Protein AF-A0A920AYK7-F1 (afdb_monomer_lite)

Radius of gyration: 26.86 Å; chains: 1; bounding box: 67×42×79 Å

Secondary structure (DSSP, 8-state):
-EEEEEEEEEEEEE-PPP-SSS-TT-B-SSS-B---S-SS-SS-SS-SS-STTS--EEEEEEEEEEEEE-SSSEEEEEEEEEEEETTSB-TTT-EEEES-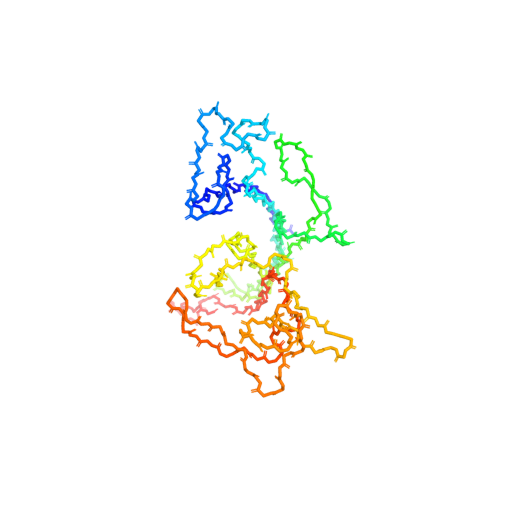TTTT-EEEE--EEEEEEEEEEEEETTEEEEEEEEEEEEPPPHHHHH-EEEEEEETTEEEEEE--SS-EE--B-TT--BEEE---TT-TTTTSEEEPPTT--EEEPPBTTBPPEEEPGGGGSEEPPP--EEEEEEEEEEEEEEETTEEEE-

Foldseek 3Di:
DDKDKDKDKDKDKDFDQDPAQLEQQWDHDPHIDHPQQPQDNNVPPPDGRDPVSTPIKMKMKIKMWMWDDPDPFKIKIKMKMKMWIQLAADPPDFDWDQGDPVVRDIGRTDIDMKIKIKMWGPPDPFKIKMKMKIKDKAFDDPCQAAAWAFFDDDPPDTDTDGHFSAWDAADADPVRAGWDQACPPPDPQHRHIDGDDPPDWDKDPDTPNRHIDTDDPVNHHIGHGDGMDMDIDIDIWMWGDPDDVDIDID

pLDDT: mean 82.09, std 13.74, range [45.28, 98.06]

Sequence (250 aa):
MNTQFVWGGDYQRTMPETYGTILPDGTGGRNPQSYKRDGKDNDKDGKIDEFDELFVTNEWGLYAQSQTKLNDKFELILASRIDLHSGLTNDESGFTFLNDPLDGSTVNYQAQISPKIGLLYKPSEDNTFRLTASTATNTPSSIGLYLDVLAAQYSIFQVRARGNDKGWSFFRDANNKLMYYDVDLGSKTEFRLNPVPDDAMLYVPAVLGREGWEVQEEDYDFIKPVESEVVYTYEFGYSGIVADKFRAYF

Structure (mmCIF, N/CA/C/O backbone):
data_AF-A0A920AYK7-F1
#
_entry.id   AF-A0A920AYK7-F1
#
loop_
_atom_site.group_PDB
_atom_site.id
_atom_site.type_symbol
_atom_site.label_atom_id
_atom_site.label_alt_id
_atom_site.label_comp_id
_atom_site.label_asym_id
_atom_site.label_entity_id
_atom_site.label_seq_id
_atom_site.pdbx_PDB_ins_code
_atom_site.Cartn_x
_atom_site.Cartn_y
_atom_site.Cartn_z
_atom_site.occupancy
_atom_site.B_iso_or_equiv
_atom_site.auth_seq_id
_atom_site.auth_comp_id
_atom_site.auth_asym_id
_atom_site.auth_atom_id
_atom_site.pdbx_PDB_model_num
ATOM 1 N N . MET A 1 1 ? -16.209 5.410 34.141 1.00 65.94 1 MET A N 1
ATOM 2 C CA . MET A 1 1 ? -15.834 4.890 32.810 1.00 65.94 1 MET A CA 1
ATOM 3 C C . MET A 1 1 ? -14.512 4.168 32.951 1.00 65.94 1 MET A C 1
ATOM 5 O O . MET A 1 1 ? -13.611 4.719 33.569 1.00 65.94 1 MET A O 1
ATOM 9 N N . ASN A 1 2 ? -14.436 2.928 32.474 1.00 90.06 2 ASN A N 1
ATOM 10 C CA . ASN A 1 2 ? -13.221 2.117 32.525 1.00 90.06 2 ASN A CA 1
ATOM 11 C C . ASN A 1 2 ? -12.718 1.946 31.089 1.00 90.06 2 ASN A C 1
ATOM 13 O O . ASN A 1 2 ? -13.449 1.399 30.261 1.00 90.06 2 ASN A O 1
ATOM 17 N N . THR A 1 3 ? -11.521 2.458 30.808 1.00 95.19 3 THR A N 1
ATOM 18 C CA . THR A 1 3 ? -10.907 2.437 29.478 1.00 95.19 3 THR A CA 1
ATOM 19 C C . THR A 1 3 ? -9.565 1.734 29.548 1.00 95.19 3 THR A C 1
ATOM 21 O O . THR A 1 3 ? -8.718 2.092 30.363 1.00 95.19 3 THR A O 1
ATOM 24 N N . GLN A 1 4 ? -9.367 0.765 28.663 1.00 96.25 4 GLN A N 1
ATOM 25 C CA . GLN A 1 4 ? -8.071 0.168 28.384 1.00 96.25 4 GLN A CA 1
ATOM 26 C C . GLN A 1 4 ? -7.536 0.757 27.087 1.00 96.25 4 GLN A C 1
ATOM 28 O O . GLN A 1 4 ? -8.244 0.796 26.083 1.00 96.25 4 GLN A O 1
ATOM 33 N N . PHE A 1 5 ? -6.294 1.219 27.115 1.00 97.38 5 PHE A N 1
ATOM 34 C CA . PHE A 1 5 ? -5.627 1.797 25.960 1.00 97.38 5 PHE A CA 1
ATOM 35 C C . PHE A 1 5 ? -4.322 1.053 25.708 1.00 97.38 5 PHE A C 1
ATOM 37 O O . PHE A 1 5 ? -3.546 0.824 26.635 1.00 97.38 5 PHE A O 1
ATOM 44 N N . VAL A 1 6 ? -4.097 0.678 24.455 1.00 97.38 6 VAL A N 1
ATOM 45 C CA . VAL A 1 6 ? -2.887 0.010 23.985 1.00 97.38 6 VAL A CA 1
ATOM 46 C C . VAL A 1 6 ? -2.430 0.723 22.728 1.00 97.38 6 VAL A C 1
ATOM 48 O O . VAL A 1 6 ? -3.237 1.061 21.869 1.00 97.38 6 VAL A O 1
ATOM 51 N N . TRP A 1 7 ? -1.132 0.937 22.613 1.00 97.88 7 TRP A N 1
ATOM 52 C CA . TRP A 1 7 ? -0.512 1.468 21.413 1.00 97.88 7 TRP A CA 1
ATOM 53 C C . TRP A 1 7 ? 0.853 0.821 21.244 1.00 97.88 7 TRP A C 1
ATOM 55 O O . TRP A 1 7 ? 1.421 0.284 22.198 1.00 97.88 7 TRP A O 1
ATOM 65 N N . GLY A 1 8 ? 1.370 0.874 20.032 1.00 97.62 8 GLY A N 1
ATOM 66 C CA . GLY A 1 8 ? 2.698 0.390 19.724 1.00 97.62 8 GLY A CA 1
ATOM 67 C C . GLY A 1 8 ? 3.063 0.733 18.298 1.00 97.62 8 GLY A C 1
ATOM 68 O O . GLY A 1 8 ? 2.260 1.288 17.550 1.00 97.62 8 GLY A O 1
ATOM 69 N N . GLY A 1 9 ? 4.287 0.397 17.936 1.00 96.69 9 GLY A N 1
ATOM 70 C CA . GLY A 1 9 ? 4.761 0.539 16.578 1.00 96.69 9 GLY A CA 1
ATOM 71 C C . GLY A 1 9 ? 5.782 -0.529 16.253 1.00 96.69 9 GLY A C 1
ATOM 72 O O . GLY A 1 9 ? 6.329 -1.183 17.145 1.00 96.69 9 GLY A O 1
ATOM 73 N N . ASP A 1 10 ? 6.000 -0.695 14.964 1.00 93.75 10 ASP A N 1
ATOM 74 C CA . ASP A 1 10 ? 6.948 -1.624 14.388 1.00 93.75 10 ASP A CA 1
ATOM 75 C C . ASP A 1 10 ? 7.693 -0.940 13.238 1.00 93.75 10 ASP A C 1
ATOM 77 O O . ASP A 1 10 ? 7.219 0.029 12.645 1.00 93.75 10 ASP A O 1
ATOM 81 N N . TYR A 1 11 ? 8.914 -1.401 12.994 1.00 92.81 11 TYR A N 1
ATOM 82 C CA . TYR A 1 11 ? 9.734 -0.974 11.872 1.00 92.81 11 TYR A CA 1
ATOM 83 C C . TYR A 1 11 ? 10.311 -2.221 11.227 1.00 92.81 11 TYR A C 1
ATOM 85 O O . TYR A 1 11 ? 10.937 -3.040 11.910 1.00 92.81 11 TYR A O 1
ATOM 93 N N . GLN A 1 12 ? 10.106 -2.354 9.925 1.00 89.75 12 GLN A N 1
ATOM 94 C CA . GLN A 1 12 ? 10.655 -3.438 9.137 1.00 89.75 12 GLN A CA 1
ATOM 95 C C . GLN A 1 12 ? 11.515 -2.864 8.019 1.00 89.75 12 GLN A C 1
ATOM 97 O O . GLN A 1 12 ? 11.125 -1.948 7.302 1.00 89.75 12 GLN A O 1
ATOM 102 N N . ARG A 1 13 ? 12.702 -3.447 7.865 1.00 85.69 13 ARG A N 1
ATOM 103 C CA . ARG A 1 13 ? 13.606 -3.175 6.756 1.00 85.69 13 ARG A CA 1
ATOM 104 C C . ARG A 1 13 ? 13.835 -4.459 5.983 1.00 85.69 13 ARG A C 1
ATOM 106 O O . ARG A 1 13 ? 14.306 -5.441 6.556 1.00 85.69 13 ARG A O 1
ATOM 113 N N . THR A 1 14 ? 13.549 -4.430 4.690 1.00 77.62 14 THR A N 1
ATOM 114 C CA . THR A 1 14 ? 13.715 -5.571 3.791 1.00 77.62 14 THR A CA 1
ATOM 115 C C . THR A 1 14 ? 14.783 -5.250 2.748 1.00 77.62 14 THR A C 1
ATOM 117 O O . THR A 1 14 ? 14.732 -4.218 2.080 1.00 77.62 14 THR A O 1
ATOM 120 N N . MET A 1 15 ? 15.756 -6.153 2.619 1.00 73.62 15 MET A N 1
ATOM 121 C CA . MET A 1 15 ? 16.846 -6.099 1.641 1.00 73.62 15 MET A CA 1
ATOM 122 C C . MET A 1 15 ? 16.812 -7.394 0.813 1.00 73.62 15 MET A C 1
ATOM 124 O O . MET A 1 15 ? 17.372 -8.405 1.244 1.00 73.62 15 MET A O 1
ATOM 128 N N . PRO A 1 16 ? 16.092 -7.431 -0.316 1.00 59.97 16 PRO A N 1
ATOM 129 C CA . PRO A 1 16 ? 16.011 -8.621 -1.145 1.00 59.97 16 PRO A CA 1
ATOM 130 C C . PRO A 1 16 ? 17.332 -8.842 -1.893 1.00 59.97 16 PRO A C 1
ATOM 132 O O . PRO A 1 16 ? 17.803 -7.960 -2.603 1.00 59.97 16 PRO A O 1
ATOM 135 N N . GLU A 1 17 ? 17.904 -10.043 -1.795 1.00 52.94 17 GLU A N 1
ATOM 136 C CA . GLU A 1 17 ? 18.971 -10.470 -2.705 1.00 52.94 17 GLU A CA 1
ATOM 137 C C . GLU A 1 17 ? 18.354 -10.781 -4.076 1.00 52.94 17 GLU A C 1
ATOM 139 O O . GLU A 1 17 ? 17.540 -11.703 -4.193 1.00 52.94 17 GLU A O 1
ATOM 144 N N . THR A 1 18 ? 18.727 -10.040 -5.125 1.00 49.50 18 THR A N 1
ATOM 145 C CA . THR A 1 18 ? 18.282 -10.356 -6.490 1.00 49.50 18 THR A CA 1
ATOM 146 C C . THR A 1 18 ? 19.392 -11.074 -7.263 1.00 49.50 18 THR A C 1
ATOM 148 O O . THR A 1 18 ? 20.526 -10.613 -7.347 1.00 49.50 18 THR A O 1
ATOM 151 N N . TYR A 1 19 ? 19.073 -12.245 -7.824 1.00 45.94 19 TYR A N 1
ATOM 152 C CA . TYR A 1 19 ? 19.996 -13.054 -8.635 1.00 45.94 19 TYR A CA 1
ATOM 153 C C . TYR A 1 19 ? 19.750 -12.855 -10.144 1.00 45.94 19 TYR A C 1
ATOM 155 O O . TYR A 1 19 ? 19.836 -13.796 -10.935 1.00 45.94 19 TYR A O 1
ATOM 163 N N . GLY A 1 20 ? 19.407 -11.630 -10.557 1.00 45.34 20 GLY A N 1
ATOM 164 C CA . GLY A 1 20 ? 19.099 -11.304 -11.950 1.00 45.34 20 GLY A CA 1
ATOM 165 C C . GLY A 1 20 ? 18.790 -9.823 -12.183 1.00 45.34 20 GLY A C 1
ATOM 166 O O . GLY A 1 20 ? 17.946 -9.247 -11.510 1.00 45.34 20 GLY A O 1
ATOM 167 N N . THR A 1 21 ? 19.492 -9.249 -13.167 1.00 47.16 21 THR A N 1
ATOM 168 C CA . THR A 1 21 ? 19.344 -7.918 -13.806 1.00 47.16 21 THR A CA 1
ATOM 169 C C . THR A 1 21 ? 19.321 -6.645 -12.959 1.00 47.16 21 THR A C 1
ATOM 171 O O . THR A 1 21 ? 19.442 -5.579 -13.557 1.00 47.16 21 THR A O 1
ATOM 174 N N . ILE A 1 22 ? 19.265 -6.719 -11.631 1.00 47.81 22 ILE A N 1
ATOM 175 C CA . ILE A 1 22 ? 19.476 -5.568 -10.744 1.00 47.81 22 ILE A CA 1
ATOM 176 C C . ILE A 1 22 ? 20.533 -5.983 -9.728 1.00 47.81 22 ILE A C 1
ATOM 178 O O . ILE A 1 22 ? 20.239 -6.468 -8.639 1.00 47.81 22 ILE A O 1
ATOM 182 N N . LEU A 1 23 ? 21.778 -5.981 -10.196 1.00 45.88 23 LEU A N 1
ATOM 183 C CA . LEU A 1 23 ? 22.889 -6.561 -9.464 1.00 45.88 23 LEU A CA 1
ATOM 184 C C . LEU A 1 23 ? 23.448 -5.512 -8.504 1.00 45.88 23 LEU A C 1
ATOM 186 O O . LEU A 1 23 ? 23.857 -4.469 -8.999 1.00 45.88 23 LEU A O 1
ATOM 190 N N . PRO A 1 24 ? 23.524 -5.796 -7.194 1.00 46.16 24 PRO A N 1
ATOM 191 C CA . PRO A 1 24 ? 24.560 -5.184 -6.377 1.00 46.16 24 PRO A CA 1
ATOM 192 C C . PRO A 1 24 ? 25.918 -5.672 -6.903 1.00 46.16 24 PRO A C 1
ATOM 194 O O . PRO A 1 24 ? 26.044 -6.874 -7.174 1.00 46.16 24 PRO A O 1
ATOM 197 N N . ASP A 1 25 ? 26.859 -4.746 -7.108 1.00 46.06 25 ASP A N 1
ATOM 198 C CA . ASP A 1 25 ? 28.271 -4.971 -7.487 1.00 46.06 25 ASP A CA 1
ATOM 199 C C . ASP A 1 25 ? 28.534 -5.861 -8.728 1.00 46.06 25 ASP A C 1
ATOM 201 O O . ASP A 1 25 ? 29.516 -6.600 -8.809 1.00 46.06 25 ASP A O 1
ATOM 205 N N . GLY A 1 26 ? 27.663 -5.837 -9.742 1.00 53.41 26 GLY A N 1
ATOM 206 C CA . GLY A 1 26 ? 27.696 -6.826 -10.827 1.00 53.41 26 GLY A CA 1
ATOM 207 C C . GLY A 1 26 ? 27.669 -6.284 -12.254 1.00 53.41 26 GLY A C 1
ATOM 208 O O . GLY A 1 26 ? 27.210 -5.186 -12.541 1.00 53.41 26 GLY A O 1
ATOM 209 N N . THR A 1 27 ? 28.078 -7.119 -13.217 1.00 52.22 27 THR A N 1
ATOM 210 C CA . THR A 1 27 ? 27.907 -6.789 -14.644 1.00 52.22 27 THR A CA 1
ATOM 211 C C . THR A 1 27 ? 26.527 -7.219 -15.142 1.00 52.22 27 THR A C 1
ATOM 213 O O . THR A 1 27 ? 26.193 -8.407 -15.191 1.00 52.22 27 THR A O 1
ATOM 216 N N . GLY A 1 28 ? 25.705 -6.243 -15.535 1.00 48.94 28 GLY A N 1
ATOM 217 C CA . GLY A 1 28 ? 24.439 -6.495 -16.227 1.00 48.94 28 GLY A CA 1
ATOM 218 C C . GLY A 1 28 ? 24.642 -7.144 -17.607 1.00 48.94 28 GLY A C 1
ATOM 219 O O . GLY A 1 28 ? 25.712 -7.063 -18.206 1.00 48.94 28 GLY A O 1
ATOM 220 N N . GLY A 1 29 ? 23.607 -7.795 -18.154 1.00 48.47 29 GLY A N 1
ATOM 221 C CA . GLY A 1 29 ? 23.643 -8.364 -19.510 1.00 48.47 29 GLY A CA 1
ATOM 222 C C . GLY A 1 29 ? 23.011 -9.752 -19.628 1.00 48.47 29 GLY A C 1
ATOM 223 O O . GLY A 1 29 ? 22.195 -10.153 -18.805 1.00 48.47 29 GLY A O 1
ATOM 224 N N . ARG A 1 30 ? 23.373 -10.495 -20.686 1.00 45.28 30 ARG A N 1
ATOM 225 C CA . ARG A 1 30 ? 22.839 -11.846 -20.978 1.00 45.28 30 ARG A CA 1
ATOM 226 C C . ARG A 1 30 ? 23.340 -12.939 -20.022 1.00 45.28 30 ARG A C 1
ATOM 228 O O . ARG A 1 30 ? 22.801 -14.038 -20.054 1.00 45.28 30 ARG A O 1
ATOM 235 N N . ASN A 1 31 ? 24.361 -12.650 -19.216 1.00 51.25 31 ASN A N 1
ATOM 236 C CA . ASN A 1 31 ? 24.899 -13.558 -18.207 1.00 51.25 31 ASN A CA 1
ATOM 237 C C . ASN A 1 31 ? 25.236 -12.765 -16.930 1.00 51.25 31 ASN A C 1
ATOM 239 O O . ASN A 1 31 ? 26.408 -12.463 -16.706 1.00 51.25 31 ASN A O 1
ATOM 243 N N . PRO A 1 32 ? 24.217 -12.342 -16.162 1.00 54.00 32 PRO A N 1
ATOM 244 C CA . PRO A 1 32 ? 24.413 -11.494 -14.993 1.00 54.00 32 PRO A CA 1
ATOM 245 C C . PRO A 1 32 ? 25.236 -12.217 -13.918 1.00 54.00 32 PRO A C 1
ATOM 247 O O . PRO A 1 32 ? 25.041 -13.409 -13.676 1.00 54.00 32 PRO A O 1
ATOM 250 N N . GLN A 1 33 ? 26.147 -11.493 -13.269 1.00 53.25 33 GLN A N 1
ATOM 251 C CA . GLN A 1 33 ? 26.985 -11.998 -12.176 1.00 53.25 33 GLN A CA 1
ATOM 252 C C . GLN A 1 33 ? 26.901 -11.036 -10.990 1.00 53.25 33 GLN A C 1
ATOM 254 O O . GLN A 1 33 ? 27.251 -9.875 -11.157 1.00 53.25 33 GLN A O 1
ATOM 259 N N . SER A 1 34 ? 26.449 -11.513 -9.826 1.00 58.12 34 SER A N 1
ATOM 260 C CA . SER A 1 34 ? 26.509 -10.771 -8.555 1.00 58.12 34 SER A CA 1
ATOM 261 C C . SER A 1 34 ? 27.676 -11.306 -7.729 1.00 58.12 34 SER A C 1
ATOM 263 O O . SER A 1 34 ? 27.835 -12.530 -7.625 1.00 58.12 34 SER A O 1
ATOM 265 N N . TYR A 1 35 ? 28.484 -10.410 -7.167 1.00 57.66 35 TYR A N 1
ATOM 266 C CA . TYR A 1 35 ? 29.700 -10.736 -6.426 1.00 57.66 35 TYR A CA 1
ATOM 267 C C . TYR A 1 35 ? 29.570 -10.543 -4.905 1.00 57.66 35 TYR A C 1
ATOM 269 O O . TYR A 1 35 ? 30.453 -10.960 -4.151 1.00 57.66 35 TYR A O 1
ATOM 277 N N . LYS A 1 36 ? 28.376 -10.167 -4.437 1.00 57.75 36 LYS A N 1
ATOM 278 C CA . LYS A 1 36 ? 27.982 -10.086 -3.021 1.00 57.75 36 LYS A CA 1
ATOM 279 C C . LYS A 1 36 ? 28.747 -8.989 -2.273 1.00 57.75 36 LYS A C 1
ATOM 281 O O . LYS A 1 36 ? 28.408 -7.828 -2.382 1.00 57.75 36 LYS A O 1
ATOM 286 N N . ARG A 1 37 ? 29.637 -9.390 -1.367 1.00 59.81 37 ARG A N 1
ATOM 287 C CA . ARG A 1 37 ? 30.542 -8.525 -0.606 1.00 59.81 37 ARG A CA 1
ATOM 288 C C . ARG A 1 37 ? 31.891 -9.206 -0.651 1.00 59.81 37 ARG A C 1
ATOM 290 O O . ARG A 1 37 ? 32.281 -9.889 0.304 1.00 59.81 37 ARG A O 1
ATOM 297 N N . ASP A 1 38 ? 32.516 -9.176 -1.820 1.00 65.62 38 ASP A N 1
ATOM 298 C CA . ASP A 1 38 ? 33.836 -9.767 -2.015 1.00 65.62 38 ASP A CA 1
ATOM 299 C C . ASP A 1 38 ? 34.966 -8.746 -1.790 1.00 65.62 38 ASP A C 1
ATOM 301 O O . ASP A 1 38 ? 36.148 -9.114 -1.853 1.00 65.62 38 ASP A O 1
ATOM 305 N N . GLY A 1 39 ? 34.607 -7.507 -1.426 1.00 64.88 39 GLY A N 1
ATOM 306 C CA . GLY A 1 39 ? 35.527 -6.428 -1.108 1.00 64.88 39 GLY A CA 1
ATOM 307 C C . GLY A 1 39 ? 36.186 -5.833 -2.345 1.00 64.88 39 GLY A C 1
ATOM 308 O O . GLY A 1 39 ? 37.297 -5.301 -2.233 1.00 64.88 39 GLY A O 1
ATOM 309 N N . LYS A 1 40 ? 35.563 -5.964 -3.519 1.00 68.62 40 LYS A N 1
ATOM 310 C CA . LYS A 1 40 ? 36.080 -5.456 -4.789 1.00 68.62 40 LYS A CA 1
ATOM 311 C C . LYS A 1 40 ? 35.028 -4.606 -5.505 1.00 68.62 40 LYS A C 1
ATOM 313 O O . LYS A 1 40 ? 33.840 -4.668 -5.243 1.00 68.62 40 LYS A O 1
ATOM 318 N N . ASP A 1 41 ? 35.532 -3.751 -6.386 1.00 69.94 41 ASP A N 1
ATOM 319 C CA . ASP A 1 41 ? 34.741 -2.909 -7.281 1.00 69.94 41 ASP A CA 1
ATOM 320 C C . ASP A 1 41 ? 34.631 -3.642 -8.631 1.00 69.94 41 ASP A C 1
ATOM 322 O O . ASP A 1 41 ? 35.560 -3.631 -9.454 1.00 69.94 41 ASP A O 1
ATOM 326 N N . ASN A 1 42 ? 33.558 -4.417 -8.790 1.00 70.44 42 ASN A N 1
ATOM 327 C CA . ASN A 1 42 ? 33.420 -5.404 -9.865 1.00 70.44 42 ASN A CA 1
ATOM 328 C C . ASN A 1 42 ? 32.841 -4.810 -11.156 1.00 70.44 42 ASN A C 1
ATOM 330 O O . ASN A 1 42 ? 33.057 -5.377 -12.235 1.00 70.44 42 ASN A O 1
ATOM 334 N N . ASP A 1 43 ? 32.180 -3.660 -11.074 1.00 64.81 43 ASP A N 1
ATOM 335 C CA . ASP A 1 43 ? 31.626 -2.895 -12.190 1.00 64.81 43 ASP A CA 1
ATOM 336 C C . ASP A 1 43 ? 32.419 -1.605 -12.504 1.00 64.81 43 ASP A C 1
ATOM 338 O O . ASP A 1 43 ? 32.262 -1.044 -13.593 1.00 64.81 43 ASP A O 1
ATOM 342 N N . LYS A 1 44 ? 33.408 -1.259 -11.667 1.00 71.06 44 LYS A N 1
ATOM 343 C CA . LYS A 1 44 ? 34.418 -0.198 -11.851 1.00 71.06 44 LYS A CA 1
ATOM 344 C C . LYS A 1 44 ? 33.848 1.211 -11.809 1.00 71.06 44 LYS A C 1
ATOM 346 O O . LYS A 1 44 ? 34.351 2.098 -12.513 1.00 71.06 44 LYS A O 1
ATOM 351 N N . ASP A 1 45 ? 32.818 1.420 -11.008 1.00 67.00 45 ASP A N 1
ATOM 352 C CA . ASP A 1 45 ? 32.196 2.726 -10.820 1.00 67.00 45 ASP A CA 1
ATOM 353 C C . ASP A 1 45 ? 32.977 3.608 -9.810 1.00 67.00 45 ASP A C 1
ATOM 355 O O . ASP A 1 45 ? 32.781 4.827 -9.742 1.00 67.00 45 ASP A O 1
ATOM 359 N N . GLY A 1 46 ? 33.953 3.015 -9.106 1.00 67.56 46 GLY A N 1
ATOM 360 C CA . GLY A 1 46 ? 34.808 3.669 -8.121 1.00 67.56 46 GLY A CA 1
ATOM 361 C C . GLY A 1 46 ? 34.381 3.451 -6.669 1.00 67.56 46 GLY A C 1
ATOM 362 O O . GLY A 1 46 ? 35.009 4.028 -5.770 1.00 67.56 46 GLY A O 1
ATOM 363 N N . LYS A 1 47 ? 33.357 2.636 -6.418 1.00 60.28 47 LYS A N 1
ATOM 364 C CA . LYS A 1 47 ? 32.881 2.250 -5.092 1.00 60.28 47 LYS A CA 1
ATOM 365 C C . LYS A 1 47 ? 32.931 0.727 -4.944 1.00 60.28 47 LYS A C 1
ATOM 367 O O . LYS A 1 47 ? 32.929 -0.026 -5.902 1.00 60.28 47 LYS A O 1
ATOM 372 N N . ILE A 1 48 ? 33.099 0.264 -3.708 1.00 63.75 48 ILE A N 1
ATOM 373 C CA . ILE A 1 48 ? 33.247 -1.163 -3.388 1.00 63.75 48 ILE A CA 1
ATOM 374 C C . ILE A 1 48 ? 31.998 -1.608 -2.638 1.00 63.75 48 ILE A C 1
ATOM 376 O O . ILE A 1 48 ? 31.651 -0.962 -1.645 1.00 63.75 48 ILE A O 1
ATOM 380 N N . ASP A 1 49 ? 31.408 -2.733 -3.052 1.00 55.38 49 ASP A N 1
ATOM 381 C CA . ASP A 1 49 ? 30.307 -3.414 -2.363 1.00 55.38 49 ASP A CA 1
ATOM 382 C C . ASP A 1 49 ? 29.151 -2.457 -1.960 1.00 55.38 49 ASP A C 1
ATOM 384 O O . ASP A 1 49 ? 28.810 -2.335 -0.773 1.00 55.38 49 ASP A O 1
ATOM 388 N N . GLU A 1 50 ? 28.574 -1.735 -2.928 1.00 57.00 50 GLU A N 1
ATOM 389 C CA . GLU A 1 50 ? 27.541 -0.721 -2.681 1.00 57.00 50 GLU A CA 1
ATOM 390 C C . GLU A 1 50 ? 26.274 -1.291 -2.021 1.00 57.00 50 GLU A C 1
ATOM 392 O O . GLU A 1 50 ? 25.748 -2.351 -2.365 1.00 57.00 50 GLU A O 1
ATOM 397 N N . PHE A 1 51 ? 25.765 -0.564 -1.023 1.00 48.53 51 PHE A N 1
ATOM 398 C CA . PHE A 1 51 ? 24.570 -0.953 -0.263 1.00 48.53 51 PHE A CA 1
ATOM 399 C C . PHE A 1 51 ? 23.296 -0.274 -0.787 1.00 48.53 51 PHE A C 1
ATOM 401 O O . PHE A 1 51 ? 22.190 -0.741 -0.519 1.00 48.53 51 PHE A O 1
ATOM 408 N N . ASP A 1 52 ? 23.470 0.827 -1.515 1.00 47.34 52 ASP A N 1
ATOM 409 C CA . ASP A 1 52 ? 22.474 1.685 -2.158 1.00 47.34 52 ASP A CA 1
ATOM 410 C C . ASP A 1 52 ? 21.986 1.152 -3.516 1.00 47.34 52 ASP A C 1
ATOM 412 O O . ASP A 1 52 ? 20.976 1.626 -4.034 1.00 47.34 52 ASP A O 1
ATOM 416 N N . GLU A 1 53 ? 22.633 0.114 -4.048 1.00 47.88 53 GLU A N 1
ATOM 417 C CA . GLU A 1 53 ? 22.229 -0.578 -5.280 1.00 47.88 53 GLU A CA 1
ATOM 418 C C . GLU A 1 53 ? 21.259 -1.751 -5.051 1.00 47.88 53 GLU A C 1
ATOM 420 O O . GLU A 1 53 ? 20.677 -2.295 -5.992 1.00 47.88 53 GLU A O 1
ATOM 425 N N . LEU A 1 54 ? 21.034 -2.136 -3.790 1.00 53.75 54 LEU A N 1
ATOM 426 C CA . LEU A 1 54 ? 19.946 -3.036 -3.409 1.00 53.75 54 LEU A CA 1
ATOM 427 C C . LEU A 1 54 ? 18.668 -2.228 -3.167 1.00 53.75 54 LEU A C 1
ATOM 429 O O . LEU A 1 54 ? 18.687 -1.219 -2.464 1.00 53.75 54 LEU A O 1
ATOM 433 N N . PHE A 1 55 ? 17.520 -2.705 -3.662 1.00 60.09 55 PHE A N 1
ATOM 434 C CA . PHE A 1 55 ? 16.227 -2.116 -3.295 1.00 60.09 55 PHE A CA 1
ATOM 435 C C . PHE A 1 55 ? 15.960 -2.307 -1.806 1.00 60.09 55 PHE A C 1
ATOM 437 O O . PHE A 1 55 ? 15.455 -3.342 -1.375 1.00 60.09 55 PHE A O 1
ATOM 444 N N . VAL A 1 56 ? 16.266 -1.297 -1.004 1.00 71.06 56 VAL A N 1
ATOM 445 C CA . VAL A 1 56 ? 15.881 -1.280 0.401 1.00 71.06 56 VAL A CA 1
ATOM 446 C C . VAL A 1 56 ? 14.433 -0.816 0.492 1.00 71.06 56 VAL A C 1
ATOM 448 O O . VAL A 1 56 ? 14.096 0.302 0.102 1.00 71.06 56 VAL A O 1
ATOM 451 N N . THR A 1 57 ? 13.572 -1.675 1.030 1.00 80.12 57 THR A N 1
ATOM 452 C CA . THR A 1 57 ? 12.204 -1.290 1.394 1.00 80.12 57 THR A CA 1
ATOM 453 C C . THR A 1 57 ? 12.115 -1.110 2.901 1.00 80.12 57 THR A C 1
ATOM 455 O O . THR A 1 57 ? 12.545 -1.977 3.665 1.00 80.12 57 THR A O 1
ATOM 458 N N . ASN A 1 58 ? 11.606 0.047 3.319 1.00 87.00 58 ASN A N 1
ATOM 459 C CA . ASN A 1 58 ? 11.409 0.409 4.716 1.00 87.00 58 ASN A CA 1
ATOM 460 C C . ASN A 1 58 ? 9.915 0.559 4.982 1.00 87.00 58 ASN A C 1
ATOM 462 O O . ASN A 1 58 ? 9.196 1.199 4.209 1.00 87.00 58 ASN A O 1
ATOM 466 N N . GLU A 1 59 ? 9.470 -0.015 6.091 1.00 90.31 59 GLU A N 1
ATOM 467 C CA . GLU A 1 59 ? 8.082 -0.013 6.520 1.00 90.31 59 GLU A CA 1
ATOM 468 C C . GLU A 1 59 ? 7.985 0.443 7.972 1.00 90.31 59 GLU A C 1
ATOM 470 O O . GLU A 1 59 ? 8.676 -0.078 8.849 1.00 90.31 59 GLU A O 1
ATOM 475 N N . TRP A 1 60 ? 7.110 1.412 8.223 1.00 93.50 60 TRP A N 1
ATOM 476 C CA . TRP A 1 60 ? 6.812 1.928 9.553 1.00 93.50 60 TRP A CA 1
ATOM 477 C C . TRP A 1 60 ? 5.351 1.672 9.885 1.00 93.50 60 TRP A C 1
ATOM 479 O O . TRP A 1 60 ? 4.467 2.188 9.205 1.00 93.50 60 TRP A O 1
ATOM 489 N N . GLY A 1 61 ? 5.104 0.931 10.960 1.00 94.38 61 GLY A N 1
ATOM 490 C CA . GLY A 1 61 ? 3.775 0.674 11.496 1.00 94.38 61 GLY A CA 1
ATOM 491 C C . GLY A 1 61 ? 3.557 1.413 12.811 1.00 94.38 61 GLY A C 1
ATOM 492 O O . GLY A 1 61 ? 4.388 1.354 13.718 1.00 94.38 61 GLY A O 1
ATOM 493 N N . LEU A 1 62 ? 2.414 2.078 12.960 1.00 96.44 62 LEU A N 1
ATOM 494 C CA . LEU A 1 62 ? 1.943 2.624 14.233 1.00 96.44 62 LEU A CA 1
ATOM 495 C C . LEU A 1 62 ? 0.493 2.212 14.453 1.00 96.44 62 LEU A C 1
ATOM 497 O O . LEU A 1 62 ? -0.362 2.445 13.603 1.00 96.44 62 LEU A O 1
ATOM 501 N N . TYR A 1 63 ? 0.185 1.646 15.614 1.00 96.50 63 TYR A N 1
ATOM 502 C CA . TYR A 1 63 ? -1.173 1.252 15.964 1.00 96.50 63 TYR A CA 1
ATOM 503 C C . TYR A 1 63 ? -1.580 1.773 17.336 1.00 96.50 63 TYR A C 1
ATOM 505 O O . TYR A 1 63 ? -0.781 1.868 18.268 1.00 96.50 63 TYR A O 1
ATOM 513 N N . ALA A 1 64 ? -2.866 2.078 17.467 1.00 98.06 64 ALA A N 1
ATOM 514 C CA . ALA A 1 64 ? -3.489 2.441 18.727 1.00 98.06 64 ALA A CA 1
ATOM 515 C C . ALA A 1 64 ? -4.886 1.828 18.815 1.00 98.06 64 ALA A C 1
ATOM 517 O O . ALA A 1 64 ? -5.628 1.793 17.834 1.00 98.06 64 ALA A O 1
ATOM 518 N N . GLN A 1 65 ? -5.252 1.365 20.005 1.00 97.88 65 GLN A N 1
ATOM 519 C CA . GLN A 1 65 ? -6.548 0.787 20.313 1.00 97.88 65 GLN A CA 1
ATOM 520 C C . GLN A 1 65 ? -7.016 1.233 21.698 1.00 97.88 65 GLN A C 1
ATOM 522 O O . GLN A 1 65 ? -6.304 1.109 22.692 1.00 97.88 65 GLN A O 1
ATOM 527 N N . SER A 1 66 ? -8.259 1.689 21.765 1.00 97.88 66 SER A N 1
ATOM 528 C CA . SER A 1 66 ? -9.001 1.981 22.982 1.00 97.88 66 SER A CA 1
ATOM 529 C C . SER A 1 66 ? -10.187 1.032 23.102 1.00 97.88 66 SER A C 1
ATOM 531 O O . SER A 1 66 ? -10.935 0.832 22.144 1.00 97.88 66 SER A O 1
ATOM 533 N N . GLN A 1 67 ? -10.380 0.468 24.287 1.00 97.44 67 GLN A N 1
ATOM 534 C CA . GLN A 1 67 ? -11.574 -0.273 24.672 1.00 97.44 67 GLN A CA 1
ATOM 535 C C . GLN A 1 67 ? -12.195 0.420 25.878 1.00 97.44 67 GLN A C 1
ATOM 537 O O . GLN A 1 67 ? -11.597 0.475 26.951 1.00 97.44 67 GLN A O 1
ATOM 542 N N . THR A 1 68 ? -13.389 0.972 25.711 1.00 97.75 68 THR A N 1
ATOM 543 C CA . THR A 1 68 ? -14.068 1.782 26.720 1.00 97.75 68 THR A CA 1
ATOM 544 C C . THR A 1 68 ? -15.392 1.144 27.105 1.00 97.75 68 THR A C 1
ATOM 546 O O . THR A 1 68 ? -16.315 1.061 26.296 1.00 97.75 68 THR A O 1
ATOM 549 N N . LYS A 1 69 ? -15.539 0.777 28.380 1.00 96.81 69 LYS A N 1
ATOM 550 C CA . LYS A 1 69 ? -16.841 0.433 28.962 1.00 96.81 69 LYS A CA 1
ATOM 551 C C . LYS A 1 69 ? -17.641 1.716 29.171 1.00 96.81 69 LYS A C 1
ATOM 553 O O . LYS A 1 69 ? -17.363 2.483 30.100 1.00 96.81 69 LYS A O 1
ATOM 558 N N . LEU A 1 70 ? -18.607 1.954 28.283 1.00 94.75 70 LEU A N 1
ATOM 559 C CA . LEU A 1 70 ? -19.491 3.119 28.318 1.00 94.75 70 LEU A CA 1
ATOM 560 C C . LEU A 1 70 ? -20.468 3.019 29.495 1.00 94.75 70 LEU A C 1
ATOM 562 O O . LEU A 1 70 ? -20.702 4.004 30.192 1.00 94.75 70 LEU A O 1
ATOM 566 N N . ASN A 1 71 ? -21.006 1.820 29.726 1.00 93.25 71 ASN A N 1
ATOM 567 C CA . ASN A 1 71 ? -21.828 1.447 30.878 1.00 93.25 71 ASN A CA 1
ATOM 568 C C . ASN A 1 71 ? -21.780 -0.083 31.074 1.00 93.25 71 ASN A C 1
ATOM 570 O O . ASN A 1 71 ? -21.005 -0.766 30.406 1.00 93.25 71 ASN A O 1
ATOM 574 N N . ASP A 1 72 ? -22.615 -0.627 31.961 1.00 92.06 72 ASP A N 1
ATOM 575 C CA . ASP A 1 72 ? -22.620 -2.061 32.296 1.00 92.06 72 ASP A CA 1
ATOM 576 C C . ASP A 1 72 ? -22.984 -2.980 31.118 1.00 92.06 72 ASP A C 1
ATOM 578 O O . ASP A 1 72 ? -22.661 -4.165 31.136 1.00 92.06 72 ASP A O 1
ATOM 582 N N . LYS A 1 73 ? -23.638 -2.442 30.081 1.00 94.56 73 LYS A N 1
ATOM 583 C CA . LYS A 1 73 ? -24.110 -3.200 28.915 1.00 94.56 73 LYS A CA 1
ATOM 584 C C . LYS A 1 73 ? -23.390 -2.845 27.623 1.00 94.56 73 LYS A C 1
ATOM 586 O O . LYS A 1 73 ? -23.483 -3.612 26.677 1.00 94.56 73 LYS A O 1
ATOM 591 N N . PHE A 1 74 ? -22.714 -1.704 27.542 1.00 96.19 74 PHE A N 1
ATOM 592 C CA . PHE A 1 74 ? -22.107 -1.224 26.304 1.00 96.19 74 PHE A CA 1
ATOM 593 C C . PHE A 1 74 ? -20.610 -1.003 26.451 1.00 96.19 74 PHE A C 1
ATOM 595 O O . PHE A 1 74 ? -20.140 -0.306 27.353 1.00 96.19 74 PHE A O 1
ATOM 602 N N . GLU A 1 75 ? -19.874 -1.545 25.492 1.00 97.25 75 GLU A N 1
ATOM 603 C CA . GLU A 1 75 ? -18.433 -1.399 25.372 1.00 97.25 75 GLU A CA 1
ATOM 604 C C . GLU A 1 75 ? -18.086 -0.972 23.945 1.00 97.25 75 GLU A C 1
ATOM 606 O O . GLU A 1 75 ? -18.556 -1.557 22.973 1.00 97.25 75 GLU A O 1
ATOM 611 N N . LEU A 1 76 ? -17.298 0.091 23.831 1.00 97.62 76 LEU A N 1
ATOM 612 C CA . LEU A 1 76 ? -16.857 0.673 22.572 1.00 97.62 76 LEU A CA 1
ATOM 613 C C . LEU A 1 76 ? -15.389 0.325 22.347 1.00 97.62 76 LEU A C 1
ATOM 615 O O . LEU A 1 76 ? -14.558 0.543 23.224 1.00 97.62 76 LEU A O 1
ATOM 619 N N . ILE A 1 77 ? -15.072 -0.169 21.159 1.00 97.50 77 ILE A N 1
ATOM 620 C CA . ILE A 1 77 ? -13.718 -0.430 20.689 1.00 97.50 77 ILE A CA 1
ATOM 621 C C . ILE A 1 77 ? -13.429 0.559 19.566 1.00 9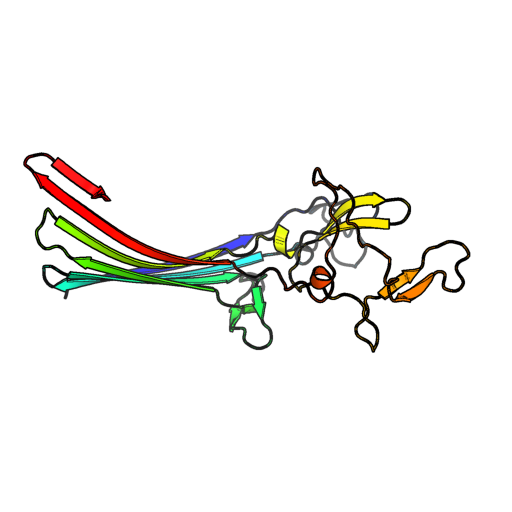7.50 77 ILE A C 1
ATOM 623 O O . ILE A 1 77 ? -14.177 0.635 18.596 1.00 97.50 77 ILE A O 1
ATOM 627 N N . LEU A 1 78 ? -12.340 1.304 19.689 1.00 97.75 78 LEU A N 1
ATOM 628 C CA . LEU A 1 78 ? -11.807 2.165 18.640 1.00 97.75 78 LEU A CA 1
ATOM 629 C C . LEU A 1 78 ? -10.359 1.761 18.414 1.00 97.75 78 LEU A C 1
ATOM 631 O O . LEU A 1 78 ? -9.586 1.724 19.364 1.00 97.75 78 LEU A O 1
ATOM 635 N N . ALA A 1 79 ? -9.986 1.455 17.183 1.00 97.56 79 ALA A N 1
ATOM 636 C CA . ALA A 1 79 ? -8.621 1.126 16.817 1.00 97.56 79 ALA A CA 1
ATOM 637 C C . ALA A 1 79 ? -8.259 1.772 15.484 1.00 97.56 79 ALA A C 1
ATOM 639 O O . ALA A 1 79 ? -9.123 2.018 14.646 1.00 97.56 79 ALA A O 1
ATOM 640 N N . SER A 1 80 ? -6.979 2.043 15.288 1.00 96.75 80 SER A N 1
ATOM 641 C CA . SER A 1 80 ? -6.441 2.459 14.000 1.00 96.75 80 SER A CA 1
ATOM 642 C C . SER A 1 80 ? -5.003 1.985 13.876 1.00 96.75 80 SER A C 1
ATOM 644 O O . SER A 1 80 ? -4.273 1.958 14.872 1.00 96.75 80 SER A O 1
ATOM 646 N N . ARG A 1 81 ? -4.606 1.631 12.657 1.00 94.94 81 ARG A N 1
ATOM 647 C CA . ARG A 1 81 ? -3.216 1.385 12.275 1.00 94.94 81 ARG A CA 1
ATOM 648 C C . ARG A 1 81 ? -2.852 2.312 11.121 1.00 94.94 81 ARG A C 1
ATOM 650 O O . ARG A 1 81 ? -3.690 2.560 10.257 1.00 94.94 81 ARG A O 1
ATOM 657 N N . ILE A 1 82 ? -1.646 2.855 11.164 1.00 93.88 82 ILE A N 1
ATOM 658 C CA . ILE A 1 82 ? -1.045 3.643 10.096 1.00 93.88 82 ILE A CA 1
ATOM 659 C C . ILE A 1 82 ? 0.205 2.899 9.656 1.00 93.88 82 ILE A C 1
ATOM 661 O O . ILE A 1 82 ? 1.052 2.603 10.498 1.00 93.88 82 ILE A O 1
ATOM 665 N N . ASP A 1 83 ? 0.303 2.623 8.363 1.00 92.69 83 ASP A N 1
ATOM 666 C CA . ASP A 1 83 ? 1.455 1.976 7.748 1.00 92.69 83 ASP A CA 1
ATOM 667 C C . ASP A 1 83 ? 2.053 2.919 6.692 1.00 92.69 83 ASP A C 1
ATOM 669 O O . ASP A 1 83 ? 1.339 3.484 5.856 1.00 92.69 83 ASP A O 1
ATOM 673 N N . LEU A 1 84 ? 3.367 3.129 6.758 1.00 92.81 84 LEU A N 1
ATOM 674 C CA . LEU A 1 84 ? 4.151 3.882 5.780 1.00 92.81 84 LEU A CA 1
ATOM 675 C C . LEU A 1 84 ? 5.107 2.908 5.094 1.00 92.81 84 LEU A C 1
ATOM 677 O O . LEU A 1 84 ? 5.892 2.264 5.782 1.00 92.81 84 LEU A O 1
ATOM 681 N N . HIS A 1 85 ? 5.069 2.812 3.768 1.00 89.62 85 HIS A N 1
ATOM 682 C CA . HIS A 1 85 ? 5.916 1.899 2.995 1.00 89.62 85 HIS A CA 1
ATOM 683 C C . HIS A 1 85 ? 6.736 2.696 1.974 1.00 89.62 85 HIS A C 1
ATOM 685 O O . HIS A 1 85 ? 6.166 3.479 1.218 1.00 89.62 85 HIS A O 1
ATOM 691 N N . SER A 1 86 ? 8.059 2.510 1.913 1.00 86.38 86 SER A N 1
ATOM 692 C CA . SER A 1 86 ? 8.961 3.357 1.103 1.00 86.38 86 SER A CA 1
ATOM 693 C C . SER A 1 86 ? 8.756 3.235 -0.410 1.00 86.38 86 SER A C 1
ATOM 695 O O . SER A 1 86 ? 9.173 4.107 -1.163 1.00 86.38 86 SER A O 1
ATOM 697 N N . GLY A 1 87 ? 8.090 2.171 -0.857 1.00 80.19 87 GLY A N 1
ATOM 698 C CA . GLY A 1 87 ? 7.604 2.015 -2.232 1.00 80.19 87 GLY A CA 1
ATOM 699 C C . GLY A 1 87 ? 6.251 2.656 -2.542 1.00 80.19 87 GLY A C 1
ATOM 700 O O . GLY A 1 87 ? 5.810 2.593 -3.681 1.00 80.19 87 GLY A O 1
ATOM 701 N N . LEU A 1 88 ? 5.590 3.251 -1.549 1.00 84.50 88 LEU A N 1
ATOM 702 C CA . LEU A 1 88 ? 4.349 4.001 -1.714 1.00 84.50 88 LEU A CA 1
ATOM 703 C C . LEU A 1 88 ? 4.613 5.455 -1.360 1.00 84.50 88 LEU A C 1
ATOM 705 O O . LEU A 1 88 ? 4.513 5.870 -0.201 1.00 84.50 88 LEU A O 1
ATOM 709 N N . THR A 1 89 ? 4.988 6.225 -2.371 1.00 86.31 89 THR A N 1
ATOM 710 C CA . THR A 1 89 ? 5.361 7.625 -2.216 1.00 86.31 89 THR A CA 1
ATOM 711 C C . THR A 1 89 ? 4.468 8.515 -3.056 1.00 86.31 89 THR A C 1
ATOM 713 O O . THR A 1 89 ? 3.933 8.114 -4.087 1.00 86.31 89 THR A O 1
ATOM 716 N N . ASN A 1 90 ? 4.278 9.742 -2.589 1.00 83.31 90 ASN A N 1
ATOM 717 C CA . ASN A 1 90 ? 3.541 10.752 -3.326 1.00 83.31 90 ASN A CA 1
ATOM 718 C C . ASN A 1 90 ? 4.230 12.099 -3.125 1.00 83.31 90 ASN A C 1
ATOM 720 O O . ASN A 1 90 ? 4.213 12.654 -2.029 1.00 83.31 90 ASN A O 1
ATOM 724 N N . ASP A 1 91 ? 4.844 12.622 -4.181 1.00 82.38 91 ASP A N 1
ATOM 725 C CA . ASP A 1 91 ? 5.617 13.862 -4.099 1.00 82.38 91 ASP A CA 1
ATOM 726 C C . ASP A 1 91 ? 4.747 15.122 -3.979 1.00 82.38 91 ASP A C 1
ATOM 728 O O . ASP A 1 91 ? 5.236 16.160 -3.537 1.00 82.38 91 ASP A O 1
ATOM 732 N N . GLU A 1 92 ? 3.460 15.048 -4.329 1.00 83.19 92 GLU A N 1
ATOM 733 C CA . GLU A 1 92 ? 2.544 16.194 -4.290 1.00 83.19 92 GLU A CA 1
ATOM 734 C C . GLU A 1 92 ? 1.802 16.313 -2.953 1.00 83.19 92 GLU A C 1
ATOM 736 O O . GLU A 1 92 ? 1.613 17.417 -2.439 1.00 83.19 92 GLU A O 1
ATOM 741 N N . SER A 1 93 ? 1.369 15.186 -2.380 1.00 84.12 93 SER A N 1
ATOM 742 C CA . SER A 1 93 ? 0.527 15.151 -1.175 1.00 84.12 93 SER A CA 1
ATOM 743 C C . SER A 1 93 ? 1.007 14.173 -0.100 1.00 84.12 93 SER A C 1
ATOM 745 O O . SER A 1 93 ? 0.246 13.844 0.813 1.00 84.12 93 SER A O 1
ATOM 747 N N . GLY A 1 94 ? 2.225 13.651 -0.224 1.00 85.31 94 GLY A N 1
ATOM 748 C CA . GLY A 1 94 ? 2.799 12.719 0.739 1.00 85.31 94 GLY A CA 1
ATOM 749 C C . GLY A 1 94 ? 3.199 13.380 2.055 1.00 85.31 94 GLY A C 1
ATOM 750 O O . GLY A 1 94 ? 3.323 14.598 2.183 1.00 85.31 94 GLY A O 1
ATOM 751 N N . PHE A 1 95 ? 3.417 12.539 3.058 1.00 88.75 95 PHE A N 1
ATOM 752 C CA . PHE A 1 95 ? 3.921 12.931 4.364 1.00 88.75 95 PHE A CA 1
ATOM 753 C C . PHE A 1 95 ? 5.417 12.619 4.452 1.00 88.75 95 PHE A C 1
ATOM 755 O O . PHE A 1 95 ? 5.815 11.454 4.414 1.00 88.75 95 PHE A O 1
ATOM 762 N N . THR A 1 96 ? 6.251 13.653 4.573 1.00 92.88 96 THR A N 1
ATOM 763 C CA . THR A 1 96 ? 7.700 13.479 4.720 1.00 92.88 96 THR A CA 1
ATOM 764 C C . THR A 1 96 ? 8.032 12.899 6.092 1.00 92.88 96 THR A C 1
ATOM 766 O O . THR A 1 96 ? 7.785 13.527 7.123 1.00 92.88 96 THR A O 1
ATOM 769 N N . PHE A 1 97 ? 8.636 11.715 6.110 1.00 92.31 97 PHE A N 1
ATOM 770 C CA . PHE A 1 97 ? 9.107 11.067 7.332 1.00 92.31 97 PHE A CA 1
ATOM 771 C C . PHE A 1 97 ? 10.441 10.354 7.099 1.00 92.31 97 PHE A C 1
ATOM 773 O O . PHE A 1 97 ? 10.911 10.242 5.966 1.00 92.31 97 PHE A O 1
ATOM 780 N N . LEU A 1 98 ? 11.060 9.891 8.186 1.00 90.69 98 LEU A N 1
ATOM 781 C CA . LEU A 1 98 ? 12.297 9.117 8.162 1.00 90.69 98 LEU A CA 1
ATOM 782 C C . LEU A 1 98 ? 12.136 7.875 7.265 1.00 90.69 98 LEU A C 1
ATOM 784 O O . LEU A 1 98 ? 11.185 7.107 7.410 1.00 90.69 98 LEU A O 1
ATOM 788 N N . ASN A 1 99 ? 13.057 7.700 6.321 1.00 86.06 99 ASN A N 1
ATOM 789 C CA . ASN A 1 99 ? 13.122 6.544 5.436 1.00 86.06 99 ASN A CA 1
ATOM 790 C C . ASN A 1 99 ? 13.977 5.445 6.063 1.00 86.06 99 ASN A C 1
ATOM 792 O O . ASN A 1 99 ? 13.429 4.442 6.514 1.00 86.06 99 ASN A O 1
ATOM 796 N N . ASP A 1 100 ? 15.288 5.670 6.167 1.00 84.50 100 ASP A N 1
ATOM 797 C CA . ASP A 1 100 ? 16.219 4.741 6.807 1.00 84.50 100 ASP A CA 1
ATOM 798 C C . ASP A 1 100 ? 16.843 5.380 8.070 1.00 84.50 100 ASP A C 1
ATOM 800 O O . ASP A 1 100 ? 17.500 6.421 7.998 1.00 84.50 100 ASP A O 1
ATOM 804 N N . PRO A 1 101 ? 16.663 4.779 9.262 1.00 84.88 101 PRO A N 1
ATOM 805 C CA . PRO A 1 101 ? 17.296 5.241 10.495 1.00 84.88 101 PRO A CA 1
ATOM 806 C C . PRO A 1 101 ? 18.825 5.188 10.490 1.00 84.88 101 PRO A C 1
ATOM 808 O O . PRO A 1 101 ? 19.442 5.843 11.329 1.00 84.88 101 PRO A O 1
ATOM 811 N N . LEU A 1 102 ? 19.440 4.384 9.615 1.00 81.44 102 LEU A N 1
ATOM 812 C CA . LEU A 1 102 ? 20.895 4.238 9.562 1.00 81.44 102 LEU A CA 1
ATOM 813 C C . LEU A 1 102 ? 21.581 5.407 8.851 1.00 81.44 102 LEU A C 1
ATOM 815 O O . LEU A 1 102 ? 22.691 5.766 9.240 1.00 81.44 102 LEU A O 1
ATOM 819 N N . ASP A 1 103 ? 20.939 5.997 7.842 1.00 80.44 103 ASP A N 1
ATOM 820 C CA . ASP A 1 103 ? 21.497 7.111 7.064 1.00 80.44 103 ASP A CA 1
ATOM 821 C C . ASP A 1 103 ? 20.792 8.455 7.325 1.00 80.44 103 ASP A C 1
ATOM 823 O O . ASP A 1 103 ? 21.341 9.512 7.013 1.00 80.44 103 ASP A O 1
ATOM 827 N N . GLY A 1 104 ? 19.610 8.439 7.952 1.00 78.75 104 GLY A N 1
ATOM 828 C CA . GLY A 1 104 ? 18.828 9.638 8.247 1.00 78.75 104 GLY A CA 1
ATOM 829 C C . GLY A 1 104 ? 18.076 10.210 7.042 1.00 78.75 104 GLY A C 1
ATOM 830 O O . GLY A 1 104 ? 17.587 11.339 7.116 1.00 78.75 104 GLY A O 1
ATOM 831 N N . SER A 1 105 ? 17.982 9.467 5.937 1.00 81.81 105 SER A N 1
ATOM 832 C CA . SER A 1 105 ? 17.237 9.855 4.740 1.00 81.81 105 SER A CA 1
ATOM 833 C C . SER A 1 105 ? 15.741 10.000 5.029 1.00 81.81 105 SER A C 1
ATOM 835 O O . SER A 1 105 ? 15.205 9.432 5.980 1.00 81.81 105 SER A O 1
ATOM 837 N N . THR A 1 106 ? 15.035 10.769 4.201 1.00 87.31 106 THR A N 1
ATOM 838 C CA . THR A 1 106 ? 13.583 10.973 4.325 1.00 87.31 106 THR A CA 1
ATOM 839 C C . THR A 1 106 ? 12.895 10.732 2.993 1.00 87.31 106 THR A C 1
ATOM 841 O O . THR A 1 106 ? 13.517 10.873 1.941 1.00 87.31 106 THR A O 1
ATOM 844 N N . VAL A 1 107 ? 11.618 10.359 3.040 1.00 88.38 107 VAL A N 1
ATOM 845 C CA . VAL A 1 107 ? 10.793 10.130 1.851 1.00 88.38 107 VAL A CA 1
ATOM 846 C C . VAL A 1 107 ? 9.361 10.618 2.087 1.00 88.38 107 VAL A C 1
ATOM 848 O O . VAL A 1 107 ? 8.895 10.673 3.229 1.00 88.38 107 VAL A O 1
ATOM 851 N N . ASN A 1 108 ? 8.673 11.007 1.011 1.00 90.88 108 ASN A N 1
ATOM 852 C CA . ASN A 1 108 ? 7.289 11.481 1.031 1.00 90.88 108 ASN A CA 1
ATOM 853 C C . ASN A 1 108 ? 6.319 10.299 0.954 1.00 90.88 108 ASN A C 1
ATOM 855 O O . ASN A 1 108 ? 5.897 9.904 -0.131 1.00 90.88 108 ASN A O 1
ATOM 859 N N . TYR A 1 109 ? 5.969 9.718 2.096 1.00 90.56 109 TYR A N 1
ATOM 860 C CA . TYR A 1 109 ? 5.109 8.538 2.145 1.00 90.56 109 TYR A CA 1
ATOM 861 C C . TYR A 1 109 ? 3.656 8.852 1.793 1.00 90.56 109 TYR A C 1
ATOM 863 O O . TYR A 1 109 ? 3.079 9.835 2.264 1.00 90.56 109 TYR A O 1
ATOM 871 N N . GLN A 1 110 ? 3.020 7.942 1.064 1.00 90.62 110 GLN A N 1
ATOM 872 C CA . GLN A 1 110 ? 1.569 7.848 0.997 1.00 90.62 110 GLN A CA 1
ATOM 873 C C . GLN A 1 110 ? 1.081 6.964 2.151 1.00 90.62 110 GLN A C 1
ATOM 875 O O . GLN A 1 110 ? 1.192 5.741 2.108 1.00 90.62 110 GLN A O 1
ATOM 880 N N . ALA A 1 111 ? 0.562 7.588 3.211 1.00 90.81 111 ALA A N 1
ATOM 881 C CA . ALA A 1 111 ? 0.144 6.866 4.407 1.00 90.81 111 ALA A CA 1
ATOM 882 C C . ALA A 1 111 ? -1.092 5.991 4.154 1.00 90.81 111 ALA A C 1
ATOM 884 O O . ALA A 1 111 ? -2.126 6.476 3.689 1.00 90.81 111 ALA A O 1
ATOM 885 N N . GLN A 1 112 ? -1.010 4.721 4.541 1.00 91.31 112 GLN A N 1
ATOM 886 C CA . GLN A 1 112 ? -2.163 3.833 4.598 1.00 91.31 112 GLN A CA 1
ATOM 887 C C . GLN A 1 112 ? -2.766 3.861 5.997 1.00 91.31 112 GLN A C 1
ATOM 889 O O . GLN A 1 112 ? -2.047 3.736 6.985 1.00 91.31 112 GLN A O 1
ATOM 894 N N . ILE A 1 113 ? -4.088 4.010 6.097 1.00 92.19 113 ILE A N 1
ATOM 895 C CA . ILE A 1 113 ? -4.786 4.100 7.383 1.00 92.19 113 ILE A CA 1
ATOM 896 C C . ILE A 1 113 ? -5.884 3.040 7.432 1.00 92.19 113 ILE A C 1
ATOM 898 O O . ILE A 1 113 ? -6.790 3.031 6.602 1.00 92.19 113 ILE A O 1
ATOM 902 N N . SER A 1 114 ? -5.828 2.188 8.453 1.00 95.56 114 SER A N 1
ATOM 903 C CA . SER A 1 114 ? -6.761 1.084 8.688 1.00 95.56 114 SER A CA 1
ATOM 904 C C . SER A 1 114 ? -7.552 1.303 9.988 1.00 95.56 114 SER A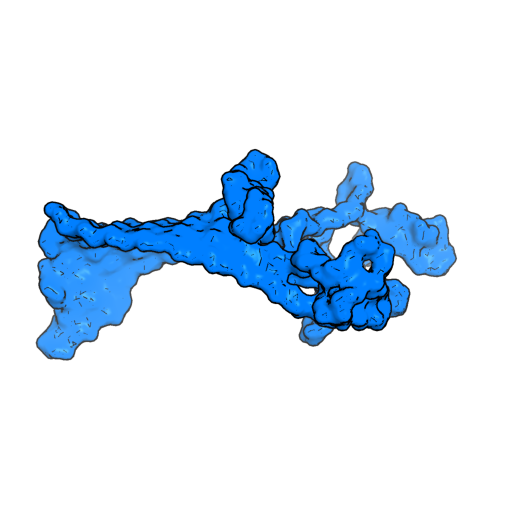 C 1
ATOM 906 O O . SER A 1 114 ? -7.185 0.761 11.039 1.00 95.56 114 SER A O 1
ATOM 908 N N . PRO A 1 115 ? -8.623 2.126 9.974 1.00 96.44 115 PRO A N 1
ATOM 909 C CA . PRO A 1 115 ? -9.474 2.335 11.140 1.00 96.44 115 PRO A CA 1
ATOM 910 C C . PRO A 1 115 ? -10.389 1.134 11.416 1.00 96.44 115 PRO A C 1
ATOM 912 O O . PRO A 1 115 ? -10.835 0.423 10.511 1.00 96.44 115 PRO A O 1
ATOM 915 N N . LYS A 1 116 ? -10.742 0.953 12.689 1.00 97.25 116 LYS A N 1
ATOM 916 C CA . LYS A 1 116 ? -11.692 -0.045 13.182 1.00 97.25 116 LYS A CA 1
ATOM 917 C C . LYS A 1 116 ? -12.531 0.534 14.316 1.00 97.25 116 LYS A C 1
ATOM 919 O O . LYS A 1 116 ? -12.010 1.069 15.291 1.00 97.25 116 LYS A O 1
ATOM 924 N N . ILE A 1 117 ? -13.841 0.364 14.213 1.00 97.88 117 ILE A N 1
ATOM 925 C CA . ILE A 1 117 ? -14.808 0.672 15.262 1.00 97.88 117 ILE A CA 1
ATOM 926 C C . ILE A 1 117 ? -15.608 -0.583 15.590 1.00 97.88 117 ILE A C 1
ATOM 928 O O . ILE A 1 117 ? -16.059 -1.300 14.702 1.00 97.88 117 ILE A O 1
ATOM 932 N N . GLY A 1 118 ? -15.786 -0.855 16.876 1.00 97.44 118 GLY A N 1
ATOM 933 C CA . GLY A 1 118 ? -16.583 -1.964 17.373 1.00 97.44 118 GLY A CA 1
ATOM 934 C C . GLY A 1 118 ? -17.506 -1.511 18.492 1.00 97.44 118 GLY A C 1
ATOM 935 O O . GLY A 1 118 ? -17.091 -0.769 19.374 1.00 97.44 118 GLY A O 1
ATOM 936 N N . LEU A 1 119 ? -18.750 -1.974 18.486 1.00 97.62 119 LEU A N 1
ATOM 937 C CA . LEU A 1 119 ? -19.688 -1.803 19.589 1.00 97.62 119 LEU A CA 1
ATOM 938 C C . LEU A 1 119 ? -20.104 -3.180 20.092 1.00 97.62 119 LEU A C 1
ATOM 940 O O . LEU A 1 119 ? -20.643 -3.991 19.339 1.00 97.62 119 LEU A O 1
ATOM 944 N N . LEU A 1 120 ? -19.858 -3.436 21.369 1.00 96.56 120 LEU A N 1
ATOM 945 C CA . LEU A 1 120 ? -20.304 -4.632 22.061 1.00 96.56 120 LEU A CA 1
ATOM 946 C C . LEU A 1 120 ? -21.492 -4.265 22.947 1.00 96.56 120 LEU A C 1
ATOM 948 O O . LEU A 1 120 ? -21.403 -3.359 23.775 1.00 96.56 120 LEU A O 1
ATOM 952 N N . TYR A 1 121 ? -22.586 -5.001 22.788 1.00 96.31 121 TYR A N 1
ATOM 953 C CA . TYR A 1 121 ? -23.762 -4.934 23.641 1.00 96.31 121 TYR A CA 1
ATOM 954 C C . TYR A 1 121 ? -23.911 -6.242 24.419 1.00 96.31 121 TYR A C 1
ATOM 956 O O . TYR A 1 121 ? -24.089 -7.308 23.837 1.00 96.31 121 TYR A O 1
ATOM 964 N N . LYS A 1 122 ? -23.839 -6.156 25.744 1.00 95.06 122 LYS A N 1
ATOM 965 C CA . LYS A 1 122 ? -23.889 -7.268 26.693 1.00 95.06 122 LYS A CA 1
ATOM 966 C C . LYS A 1 122 ? -25.163 -7.156 27.537 1.00 95.06 122 LYS A C 1
ATOM 968 O O . LYS A 1 122 ? -25.130 -6.565 28.616 1.00 95.06 122 LYS A O 1
ATOM 973 N N . PRO A 1 123 ? -26.325 -7.628 27.048 1.00 92.12 123 PRO A N 1
ATOM 974 C CA . PRO A 1 123 ? -27.579 -7.555 27.803 1.00 92.12 123 PRO A CA 1
ATOM 975 C C . PRO A 1 123 ? -27.551 -8.364 29.107 1.00 92.12 123 PRO A C 1
ATOM 977 O O . PRO A 1 123 ? -28.244 -7.988 30.054 1.00 92.12 123 PRO A O 1
ATOM 980 N N . SER A 1 124 ? -26.759 -9.440 29.152 1.00 90.19 124 SER A N 1
ATOM 981 C CA . SER A 1 124 ? -26.460 -10.252 30.337 1.00 90.19 124 SER A CA 1
ATOM 982 C C . SER A 1 124 ? -25.007 -10.745 30.283 1.00 90.19 124 SER A C 1
ATOM 984 O O . SER A 1 124 ? -24.349 -10.593 29.255 1.00 90.19 124 SER A O 1
ATOM 986 N N . GLU A 1 125 ? -24.502 -11.354 31.360 1.00 85.88 125 GLU A N 1
ATOM 987 C CA . GLU A 1 125 ? -23.136 -11.918 31.395 1.00 85.88 125 GLU A CA 1
ATOM 988 C C . GLU A 1 125 ? -22.924 -13.030 30.352 1.00 85.88 125 GLU A C 1
ATOM 990 O O . GLU A 1 125 ? -21.823 -13.199 29.829 1.00 85.88 125 GLU A O 1
ATOM 995 N N . ASP A 1 126 ? -24.001 -13.731 29.992 1.00 89.88 126 ASP A N 1
ATOM 996 C CA . ASP A 1 126 ? -23.972 -14.854 29.056 1.00 89.88 126 ASP A CA 1
ATOM 997 C C . ASP A 1 126 ? -24.218 -14.471 27.601 1.00 89.88 126 ASP A C 1
ATOM 999 O O . ASP A 1 126 ? -24.081 -15.330 26.740 1.00 89.88 126 ASP A O 1
ATOM 1003 N N . ASN A 1 127 ? -24.619 -13.232 27.305 1.00 91.75 127 ASN A N 1
ATOM 1004 C CA . ASN A 1 127 ? -25.035 -12.824 25.965 1.00 91.75 127 ASN A CA 1
ATOM 1005 C C . ASN A 1 127 ? -24.266 -11.591 25.516 1.00 91.75 127 ASN A C 1
ATOM 1007 O O . ASN A 1 127 ? -24.277 -10.566 26.189 1.00 91.75 127 ASN A O 1
ATOM 1011 N N . THR A 1 128 ? -23.635 -11.669 24.350 1.00 94.75 128 THR A N 1
ATOM 1012 C CA . THR A 1 128 ? -22.915 -10.555 23.736 1.00 94.75 128 THR A CA 1
ATOM 1013 C C . THR A 1 128 ? -23.287 -10.444 22.268 1.00 94.75 128 THR A C 1
ATOM 1015 O O . THR A 1 128 ? -23.127 -11.392 21.506 1.00 94.75 128 THR A O 1
ATOM 1018 N N . PHE A 1 129 ? -23.729 -9.260 21.871 1.00 96.19 129 PHE A N 1
ATOM 1019 C CA . PHE A 1 129 ? -23.840 -8.834 20.485 1.00 96.19 129 PHE A CA 1
ATOM 1020 C C . PHE A 1 129 ? -22.656 -7.936 20.153 1.00 96.19 129 PHE A C 1
ATOM 1022 O O . PHE A 1 129 ? -22.232 -7.126 20.979 1.00 96.19 129 PHE A O 1
ATOM 1029 N N . ARG A 1 130 ? -22.125 -8.063 18.944 1.00 96.31 130 ARG A N 1
ATOM 1030 C CA . ARG A 1 130 ? -20.991 -7.288 18.458 1.00 96.31 130 ARG A CA 1
ATOM 1031 C C . ARG A 1 130 ? -21.311 -6.758 17.076 1.00 96.31 130 ARG A C 1
ATOM 1033 O O . ARG A 1 130 ? -21.681 -7.513 16.188 1.00 96.31 130 ARG A O 1
ATOM 1040 N N . LEU A 1 131 ? -21.119 -5.462 16.914 1.00 97.50 131 LEU A N 1
ATOM 1041 C CA . LEU A 1 131 ? -21.087 -4.789 15.627 1.00 97.50 131 LEU A CA 1
ATOM 1042 C C . LEU A 1 131 ? -19.661 -4.314 15.411 1.00 97.50 131 LEU A C 1
ATOM 1044 O O . LEU A 1 131 ? -19.053 -3.775 16.335 1.00 97.50 131 LEU A O 1
ATOM 1048 N N . THR A 1 132 ? -19.085 -4.546 14.242 1.00 96.94 132 THR A N 1
ATOM 1049 C CA . THR A 1 132 ? -17.736 -4.070 13.918 1.00 96.94 132 THR A CA 1
ATOM 1050 C C . THR A 1 132 ? -17.696 -3.574 12.486 1.00 96.94 132 THR A C 1
ATOM 1052 O O . THR A 1 132 ? -18.244 -4.205 11.592 1.00 96.94 132 THR A O 1
ATOM 1055 N N . ALA A 1 133 ? -17.068 -2.423 12.285 1.00 97.62 133 ALA A N 1
ATOM 1056 C CA . ALA A 1 133 ? -16.736 -1.892 10.978 1.00 97.62 133 ALA A CA 1
ATOM 1057 C C . ALA A 1 133 ? -15.234 -1.616 10.953 1.00 97.62 133 ALA A C 1
ATOM 1059 O O . ALA A 1 133 ? -14.702 -0.971 11.860 1.00 97.62 133 ALA A O 1
ATOM 1060 N N . SER A 1 134 ? -14.539 -2.118 9.943 1.00 96.38 134 SER A N 1
ATOM 1061 C CA . SER A 1 134 ? -13.100 -1.917 9.799 1.00 96.38 134 SER A CA 1
ATOM 1062 C C . SER A 1 134 ? -12.688 -1.790 8.350 1.00 96.38 134 SER A C 1
ATOM 1064 O O . SER A 1 134 ? -13.338 -2.328 7.461 1.00 96.38 134 SER A O 1
ATOM 1066 N N . THR A 1 135 ? -11.577 -1.101 8.140 1.00 95.88 135 THR A N 1
ATOM 1067 C CA . THR A 1 135 ? -10.860 -1.077 6.867 1.00 95.88 135 THR A CA 1
ATOM 1068 C C . THR A 1 135 ? -9.551 -1.838 7.038 1.00 95.88 135 THR A C 1
ATOM 1070 O O . THR A 1 135 ? -8.924 -1.732 8.094 1.00 95.88 135 THR A O 1
ATOM 1073 N N . ALA A 1 136 ? -9.158 -2.609 6.032 1.00 89.38 136 ALA A N 1
ATOM 1074 C CA . ALA A 1 136 ? -7.853 -3.250 5.948 1.00 89.38 136 ALA A CA 1
ATOM 1075 C C . ALA A 1 136 ? -7.191 -2.876 4.622 1.00 89.38 136 ALA A C 1
ATOM 1077 O O . ALA A 1 136 ? -7.874 -2.787 3.601 1.00 89.38 136 ALA A O 1
ATOM 1078 N N . THR A 1 137 ? -5.878 -2.668 4.645 1.00 87.38 137 THR A N 1
ATOM 1079 C CA . THR A 1 137 ? -5.079 -2.381 3.453 1.00 87.38 137 THR A CA 1
ATOM 1080 C C . THR A 1 137 ? -4.123 -3.528 3.155 1.00 87.38 137 THR A C 1
ATOM 1082 O O . THR A 1 137 ? -3.607 -4.168 4.071 1.00 87.38 137 THR A O 1
ATOM 1085 N N . ASN A 1 138 ? -3.899 -3.806 1.872 1.00 85.31 138 ASN A N 1
ATOM 1086 C CA . ASN A 1 138 ? -2.867 -4.730 1.419 1.00 85.31 138 ASN A CA 1
ATOM 1087 C C . ASN A 1 138 ? -1.851 -3.970 0.565 1.00 85.31 138 ASN A C 1
ATOM 1089 O O . ASN A 1 138 ? -2.160 -3.527 -0.544 1.00 85.31 138 ASN A O 1
ATOM 1093 N N . THR A 1 139 ? -0.653 -3.791 1.111 1.00 84.88 139 THR A N 1
ATOM 1094 C CA . THR A 1 139 ? 0.451 -3.092 0.451 1.00 84.88 139 THR A CA 1
ATOM 1095 C C . THR A 1 139 ? 0.994 -3.925 -0.712 1.00 84.88 139 THR A C 1
ATOM 1097 O O . THR A 1 139 ? 1.168 -5.138 -0.558 1.00 84.88 139 THR A O 1
ATOM 1100 N N . PRO A 1 140 ? 1.300 -3.317 -1.873 1.00 81.62 140 PRO A N 1
ATOM 1101 C CA . PRO A 1 140 ? 1.936 -4.034 -2.967 1.00 81.62 140 PRO A CA 1
ATOM 1102 C C . PRO A 1 140 ? 3.255 -4.672 -2.529 1.00 81.62 140 PRO A C 1
ATOM 1104 O O . PRO A 1 140 ? 4.091 -4.037 -1.893 1.00 81.62 140 PRO A O 1
ATOM 1107 N N . SER A 1 141 ? 3.460 -5.934 -2.902 1.00 78.31 141 SER A N 1
ATOM 1108 C CA . SER A 1 141 ? 4.732 -6.615 -2.640 1.00 78.31 141 SER A CA 1
ATOM 1109 C C . SER A 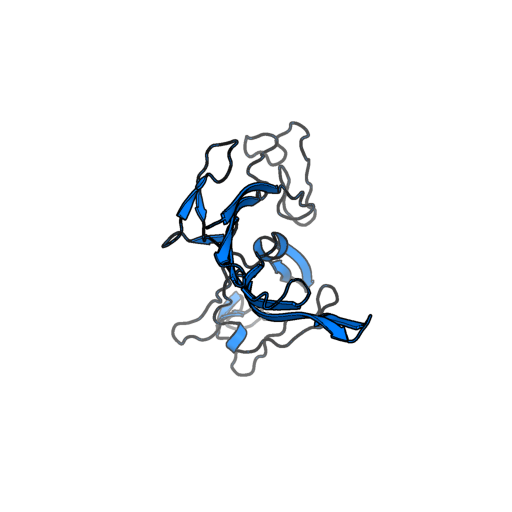1 141 ? 5.892 -5.961 -3.401 1.00 78.31 141 SER A C 1
ATOM 1111 O O . SER A 1 141 ? 5.700 -5.430 -4.498 1.00 78.31 141 SER A O 1
ATOM 1113 N N . SER A 1 142 ? 7.123 -6.115 -2.902 1.00 74.00 142 SER A N 1
ATOM 1114 C CA . SER A 1 142 ? 8.333 -5.653 -3.602 1.00 74.00 142 SER A CA 1
ATOM 1115 C C . SER A 1 142 ? 8.461 -6.242 -5.015 1.00 74.00 142 SER A C 1
ATOM 1117 O O . SER A 1 142 ? 8.967 -5.578 -5.911 1.00 74.00 142 SER A O 1
ATOM 1119 N N . ILE A 1 143 ? 7.957 -7.462 -5.245 1.00 74.25 143 ILE A N 1
ATOM 1120 C CA . ILE A 1 143 ? 7.889 -8.069 -6.585 1.00 74.25 143 ILE A CA 1
ATOM 1121 C C . ILE A 1 143 ? 6.910 -7.292 -7.476 1.00 74.25 143 ILE A C 1
ATOM 1123 O O . ILE A 1 143 ? 7.227 -6.983 -8.618 1.00 74.25 143 ILE A O 1
ATOM 1127 N N . GLY A 1 144 ? 5.727 -6.946 -6.966 1.00 76.19 144 GLY A N 1
ATOM 1128 C CA . GLY A 1 144 ? 4.741 -6.168 -7.720 1.00 76.19 144 GLY A CA 1
ATOM 1129 C C . GLY A 1 144 ? 5.243 -4.775 -8.114 1.00 76.19 144 GLY A C 1
ATOM 1130 O O . GLY A 1 144 ? 4.880 -4.280 -9.178 1.00 76.19 144 GLY A O 1
ATOM 1131 N N . LEU A 1 145 ? 6.101 -4.173 -7.290 1.00 76.12 145 LEU A N 1
ATOM 1132 C CA . LEU A 1 145 ? 6.668 -2.845 -7.529 1.00 76.12 145 LEU A CA 1
ATOM 1133 C C . LEU A 1 145 ? 7.913 -2.881 -8.427 1.00 76.12 145 LEU A C 1
ATOM 1135 O O . LEU A 1 145 ? 7.981 -2.131 -9.394 1.00 76.12 145 LEU A O 1
ATOM 1139 N N . TYR A 1 146 ? 8.871 -3.771 -8.148 1.00 74.25 146 TYR A N 1
ATOM 1140 C CA . TYR A 1 146 ? 10.247 -3.643 -8.656 1.00 74.25 146 TYR A CA 1
ATOM 1141 C C . TYR A 1 146 ? 10.744 -4.811 -9.507 1.00 74.25 146 TYR A C 1
ATOM 1143 O O . TYR A 1 146 ? 11.918 -4.840 -9.871 1.00 74.25 146 TYR A O 1
ATOM 1151 N N . LEU A 1 147 ? 9.902 -5.803 -9.815 1.00 76.25 147 LEU A N 1
ATOM 1152 C CA . LEU A 1 147 ? 10.325 -6.917 -10.665 1.00 76.25 147 LEU A CA 1
ATOM 1153 C C . LEU A 1 147 ? 10.880 -6.387 -12.002 1.00 76.25 147 LEU A C 1
ATOM 1155 O O . LEU A 1 147 ? 10.258 -5.552 -12.642 1.00 76.25 147 LEU A O 1
ATOM 1159 N N . ASP A 1 148 ? 12.026 -6.886 -12.455 1.00 74.81 148 ASP A N 1
ATOM 1160 C CA . ASP A 1 148 ? 12.460 -6.768 -13.854 1.00 74.81 148 ASP A CA 1
ATOM 1161 C C . ASP A 1 148 ? 13.238 -8.029 -14.224 1.00 74.81 148 ASP A C 1
ATOM 1163 O O . ASP A 1 148 ? 14.440 -8.154 -13.976 1.00 74.81 148 ASP A O 1
ATOM 1167 N N . VAL A 1 149 ? 12.522 -9.002 -14.783 1.00 73.88 149 VAL A N 1
ATOM 1168 C CA . VAL A 1 149 ? 13.078 -10.306 -15.150 1.00 73.88 149 VAL A CA 1
ATOM 1169 C C . VAL A 1 149 ? 12.789 -10.594 -16.613 1.00 73.88 149 VAL A C 1
ATOM 1171 O O . VAL A 1 149 ? 11.665 -10.427 -17.090 1.00 73.88 149 VAL A O 1
ATOM 1174 N N . LEU A 1 150 ? 13.802 -11.079 -17.334 1.00 77.50 150 LEU A N 1
ATOM 1175 C CA . LEU A 1 150 ? 13.622 -11.611 -18.681 1.00 77.50 150 LEU A CA 1
ATOM 1176 C C . LEU A 1 150 ? 12.779 -12.889 -18.612 1.00 77.50 150 LEU A C 1
ATOM 1178 O O . LEU A 1 150 ? 13.236 -13.921 -18.129 1.00 77.50 150 LEU A O 1
ATOM 1182 N N . ALA A 1 151 ? 11.550 -12.807 -19.104 1.00 79.00 151 ALA A N 1
ATOM 1183 C CA . ALA A 1 151 ? 10.575 -13.883 -19.034 1.00 79.00 151 ALA A CA 1
ATOM 1184 C C . ALA A 1 151 ? 10.624 -14.782 -20.283 1.00 79.00 151 ALA A C 1
ATOM 1186 O O . ALA A 1 151 ? 10.451 -15.995 -20.179 1.00 79.00 151 ALA A O 1
ATOM 1187 N N . ALA A 1 152 ? 10.898 -14.204 -21.457 1.00 81.38 152 ALA A N 1
ATOM 1188 C CA . ALA A 1 152 ? 11.150 -14.932 -22.700 1.00 81.38 152 ALA A CA 1
ATOM 1189 C C . ALA A 1 152 ? 11.934 -14.076 -23.713 1.00 81.38 152 ALA A C 1
ATOM 1191 O O . ALA A 1 152 ? 11.986 -12.851 -23.611 1.00 81.38 152 ALA A O 1
ATOM 1192 N N . GLN A 1 153 ? 12.510 -14.721 -24.728 1.00 83.25 153 GLN A N 1
ATOM 1193 C CA . GLN A 1 153 ? 13.113 -14.066 -25.892 1.00 83.25 153 GLN A CA 1
ATOM 1194 C C . GLN A 1 153 ? 12.371 -14.528 -27.152 1.00 83.25 153 GLN 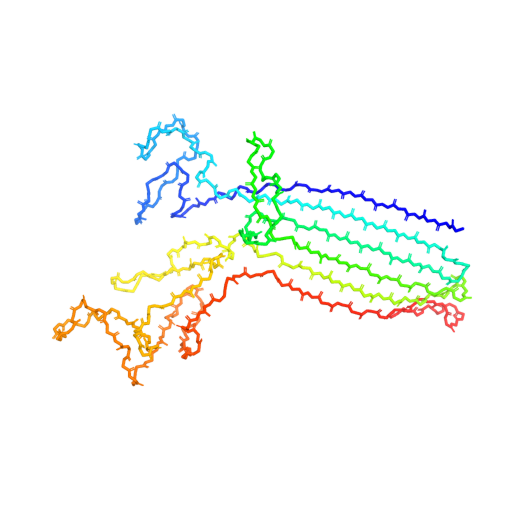A C 1
ATOM 1196 O O . GLN A 1 153 ? 12.383 -15.716 -27.469 1.00 83.25 153 GLN A O 1
ATOM 1201 N N . TYR A 1 154 ? 11.770 -13.593 -27.885 1.00 78.00 154 TYR A N 1
ATOM 1202 C CA . TYR A 1 154 ? 11.089 -13.841 -29.155 1.00 78.00 154 TYR A CA 1
ATOM 1203 C C . TYR A 1 154 ? 11.850 -13.148 -30.287 1.00 78.00 154 TYR A C 1
ATOM 1205 O O . TYR A 1 154 ? 11.741 -11.939 -30.482 1.00 78.00 154 TYR A O 1
ATOM 1213 N N . SER A 1 155 ? 12.640 -13.916 -31.046 1.00 79.56 155 SER A N 1
ATOM 1214 C CA . SER A 1 155 ? 13.553 -13.375 -32.065 1.00 79.56 155 SER A CA 1
ATOM 1215 C C . SER A 1 155 ? 14.497 -12.323 -31.453 1.00 79.56 155 SER A C 1
ATOM 1217 O O . SER A 1 155 ? 15.242 -12.635 -30.522 1.00 79.56 155 SER A O 1
ATOM 1219 N N . ILE A 1 156 ? 14.461 -11.079 -31.927 1.00 74.44 156 ILE A N 1
ATOM 1220 C CA . ILE A 1 156 ? 15.231 -9.949 -31.392 1.00 74.44 156 ILE A CA 1
ATOM 1221 C C . ILE A 1 156 ? 14.551 -9.250 -30.203 1.00 74.44 156 ILE A C 1
ATOM 1223 O O . ILE A 1 156 ? 15.199 -8.451 -29.530 1.00 74.44 156 ILE A O 1
ATOM 1227 N N . PHE A 1 157 ? 13.295 -9.576 -29.886 1.00 76.81 157 PHE A N 1
ATOM 1228 C CA . PHE A 1 157 ? 12.526 -8.924 -28.825 1.00 76.81 157 PHE A CA 1
ATOM 1229 C C . PHE A 1 157 ? 12.622 -9.668 -27.492 1.00 76.81 157 PHE A C 1
ATOM 1231 O O . PHE A 1 157 ? 12.450 -10.885 -27.412 1.00 76.81 157 PHE A O 1
ATOM 1238 N N . GLN A 1 158 ? 12.878 -8.913 -26.425 1.00 80.12 158 GLN A N 1
ATOM 1239 C CA . GLN A 1 158 ? 12.821 -9.402 -25.049 1.00 80.12 158 GLN A CA 1
ATOM 1240 C C . GLN A 1 158 ? 11.413 -9.216 -24.497 1.00 80.12 158 GLN A C 1
ATOM 1242 O O . GLN A 1 158 ? 10.892 -8.104 -24.513 1.00 80.12 158 GLN A O 1
ATOM 1247 N N . VAL A 1 159 ? 10.831 -10.279 -23.947 1.00 78.81 159 VAL A N 1
ATOM 1248 C CA . VAL A 1 159 ? 9.616 -10.191 -23.135 1.00 78.81 159 VAL A CA 1
ATOM 1249 C C . VAL A 1 159 ? 10.038 -10.221 -21.677 1.00 78.81 159 VAL A C 1
ATOM 1251 O O . VAL A 1 159 ? 10.646 -11.188 -21.216 1.00 78.81 159 VAL A O 1
ATOM 1254 N N . ARG A 1 160 ? 9.748 -9.139 -20.957 1.00 78.94 160 ARG A N 1
ATOM 1255 C CA . ARG A 1 160 ? 10.131 -8.957 -19.557 1.00 78.94 160 ARG A CA 1
ATOM 1256 C C . ARG A 1 160 ? 8.897 -8.930 -18.671 1.00 78.94 160 ARG A C 1
ATOM 1258 O O . ARG A 1 160 ? 7.905 -8.297 -19.016 1.00 78.94 160 ARG A O 1
ATOM 1265 N N . ALA A 1 161 ? 8.981 -9.600 -17.530 1.00 77.75 161 ALA A N 1
ATOM 1266 C CA . ALA A 1 161 ? 8.053 -9.393 -16.434 1.00 77.75 161 ALA A CA 1
ATOM 1267 C C . ALA A 1 161 ? 8.554 -8.186 -15.644 1.00 77.75 161 ALA A C 1
ATOM 1269 O O . ALA A 1 161 ? 9.677 -8.220 -15.135 1.00 77.75 161 ALA A O 1
ATOM 1270 N N . ARG A 1 162 ? 7.747 -7.124 -15.597 1.00 79.69 162 ARG A N 1
ATOM 1271 C CA . ARG A 1 162 ? 8.096 -5.882 -14.914 1.00 79.69 162 ARG A CA 1
ATOM 1272 C C . ARG A 1 162 ? 7.086 -5.523 -13.833 1.00 79.69 162 ARG A C 1
ATOM 1274 O O . ARG A 1 162 ? 5.891 -5.743 -14.017 1.00 79.69 162 ARG A O 1
ATOM 1281 N N . GLY A 1 163 ? 7.587 -4.997 -12.721 1.00 80.81 163 GLY A N 1
ATOM 1282 C CA . GLY A 1 163 ? 6.795 -4.354 -11.687 1.00 80.81 163 GLY A CA 1
ATOM 1283 C C . GLY A 1 163 ? 6.175 -3.055 -12.199 1.00 80.81 163 GLY A C 1
ATOM 1284 O O . GLY A 1 163 ? 6.499 -2.582 -13.290 1.00 80.81 163 GLY A O 1
ATOM 1285 N N . ASN A 1 164 ? 5.230 -2.516 -11.440 1.00 84.62 164 ASN A N 1
ATOM 1286 C CA . ASN A 1 164 ? 4.386 -1.404 -11.863 1.00 84.62 164 ASN A CA 1
ATOM 1287 C C . ASN A 1 164 ? 4.341 -0.290 -10.805 1.00 84.62 164 ASN A C 1
ATOM 1289 O O . ASN A 1 164 ? 3.266 0.146 -10.405 1.00 84.62 164 ASN A O 1
ATOM 1293 N N . ASP A 1 165 ? 5.499 0.148 -10.312 1.00 77.44 165 ASP A 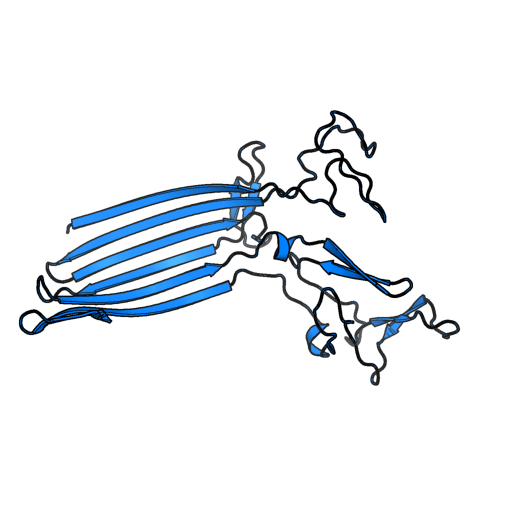N 1
ATOM 1294 C CA . ASP A 1 165 ? 5.607 1.198 -9.288 1.00 77.44 165 ASP A CA 1
ATOM 1295 C C . ASP A 1 165 ? 5.131 2.582 -9.767 1.00 77.44 165 ASP A C 1
ATOM 1297 O O . ASP A 1 165 ? 4.576 3.345 -8.983 1.00 77.44 165 ASP A O 1
ATOM 1301 N N . LYS A 1 166 ? 5.323 2.908 -11.052 1.00 80.44 166 LYS A N 1
ATOM 1302 C CA . LYS A 1 166 ? 5.031 4.235 -11.635 1.00 80.44 166 LYS A CA 1
ATOM 1303 C C . LYS A 1 166 ? 3.900 4.248 -12.657 1.00 80.44 166 LYS A C 1
ATOM 1305 O O . LYS A 1 166 ? 3.590 5.304 -13.210 1.00 80.44 166 LYS A O 1
ATOM 1310 N N . GLY A 1 167 ? 3.264 3.107 -12.897 1.00 85.50 167 GLY A N 1
ATOM 1311 C CA . GLY A 1 167 ? 2.332 2.970 -14.009 1.00 85.50 167 GLY A CA 1
ATOM 1312 C C . GLY A 1 167 ? 3.054 2.787 -15.343 1.00 85.50 167 GLY A C 1
ATOM 1313 O O . GLY A 1 167 ? 4.272 2.950 -15.454 1.00 85.50 167 GLY A O 1
ATOM 1314 N N . TRP A 1 168 ? 2.279 2.484 -16.380 1.00 84.44 168 TRP A N 1
ATOM 1315 C CA . TRP A 1 168 ? 2.760 2.411 -17.756 1.00 84.44 168 TRP A CA 1
ATOM 1316 C C . TRP A 1 168 ? 1.971 3.362 -18.638 1.00 84.44 168 TRP A C 1
ATOM 1318 O O . TRP A 1 168 ? 0.741 3.379 -18.617 1.00 84.44 168 TRP A O 1
ATOM 1328 N N . SER A 1 169 ? 2.697 4.127 -19.445 1.00 85.81 169 SER A N 1
ATOM 1329 C CA . SER A 1 169 ? 2.140 4.913 -20.536 1.00 85.81 169 SER A CA 1
ATOM 1330 C C . SER A 1 169 ? 2.677 4.397 -21.863 1.00 85.81 169 SER A C 1
ATOM 1332 O O . SER A 1 169 ? 3.801 3.893 -21.958 1.00 85.81 169 SER A O 1
ATOM 1334 N N . PHE A 1 170 ? 1.855 4.521 -22.896 1.00 85.56 170 PHE A N 1
ATOM 1335 C CA . PHE A 1 170 ? 2.191 4.073 -24.237 1.00 85.56 170 PHE A CA 1
ATOM 1336 C C . PHE A 1 170 ? 2.341 5.273 -25.166 1.00 85.56 170 PHE A C 1
ATOM 1338 O O . PHE A 1 170 ? 1.688 6.304 -24.998 1.00 85.56 170 PHE A O 1
ATOM 1345 N N . PHE A 1 171 ? 3.231 5.157 -26.153 1.00 88.00 171 PHE A N 1
ATOM 1346 C CA . PHE A 1 171 ? 3.436 6.224 -27.125 1.00 88.00 171 PHE A CA 1
ATOM 1347 C C . PHE A 1 171 ? 2.195 6.366 -28.004 1.00 88.00 171 PHE A C 1
ATOM 1349 O O . PHE A 1 171 ? 1.773 5.411 -28.654 1.00 88.00 171 PHE A O 1
ATOM 1356 N N . ARG A 1 172 ? 1.642 7.577 -28.045 1.00 88.81 172 ARG A N 1
ATOM 1357 C CA . ARG A 1 172 ? 0.482 7.931 -28.865 1.00 88.81 172 ARG A CA 1
ATOM 1358 C C . ARG A 1 172 ? 0.792 9.136 -29.749 1.00 88.81 172 ARG A C 1
ATOM 1360 O O . ARG A 1 172 ? 1.663 9.943 -29.418 1.00 88.81 172 ARG A O 1
ATOM 1367 N N . ASP A 1 173 ? 0.111 9.244 -30.886 1.00 90.56 173 ASP A N 1
ATOM 1368 C CA . ASP A 1 173 ? 0.203 10.418 -31.760 1.00 90.56 173 ASP A CA 1
ATOM 1369 C C . ASP A 1 173 ? -0.737 11.564 -31.331 1.00 90.56 173 ASP A C 1
ATOM 1371 O O . ASP A 1 173 ? -1.454 11.489 -30.334 1.00 90.56 173 ASP A O 1
ATOM 1375 N N . ALA A 1 174 ? -0.750 12.648 -32.116 1.00 91.56 174 ALA A N 1
ATOM 1376 C CA . ALA A 1 174 ? -1.607 13.812 -31.881 1.00 91.56 174 ALA A CA 1
ATOM 1377 C C . ALA A 1 174 ? -3.119 13.526 -32.011 1.00 91.56 174 ALA A C 1
ATOM 1379 O O . ALA A 1 174 ? -3.925 14.339 -31.564 1.00 91.56 174 ALA A O 1
ATOM 1380 N N . ASN A 1 175 ? -3.504 12.396 -32.611 1.00 90.75 175 ASN A N 1
ATOM 1381 C CA . ASN A 1 175 ? -4.889 11.940 -32.729 1.00 90.75 175 ASN A CA 1
ATOM 1382 C C . ASN A 1 175 ? -5.234 10.875 -31.674 1.00 90.75 175 ASN A C 1
ATOM 1384 O O . ASN A 1 175 ? -6.269 10.222 -31.783 1.00 90.75 175 ASN A O 1
ATOM 1388 N N . ASN A 1 176 ? -4.378 10.705 -30.660 1.00 88.00 176 ASN A N 1
ATOM 1389 C CA . ASN A 1 176 ? -4.497 9.708 -29.601 1.00 88.00 176 ASN A CA 1
ATOM 1390 C C . ASN A 1 176 ? -4.397 8.247 -30.078 1.00 88.00 176 ASN A C 1
ATOM 1392 O O . ASN A 1 176 ? -4.848 7.337 -29.383 1.00 88.00 176 ASN A O 1
ATOM 1396 N N . LYS A 1 177 ? -3.792 7.989 -31.240 1.00 88.31 177 LYS A N 1
ATOM 1397 C CA . LYS A 1 177 ? -3.630 6.634 -31.773 1.00 88.31 177 LYS A CA 1
ATOM 1398 C C . LYS A 1 177 ? -2.367 5.973 -31.222 1.00 88.31 177 LYS A C 1
ATOM 1400 O O . LYS A 1 177 ? -1.315 6.611 -31.180 1.00 88.31 177 LYS A O 1
ATOM 1405 N N . LEU A 1 178 ? -2.466 4.705 -30.805 1.00 88.38 178 LEU A N 1
ATOM 1406 C CA . LEU A 1 178 ? -1.317 3.932 -30.323 1.00 88.38 178 LEU A CA 1
ATOM 1407 C C . LEU A 1 178 ? -0.259 3.821 -31.423 1.00 88.38 178 LEU A C 1
ATOM 1409 O O . LEU A 1 178 ? -0.571 3.524 -32.578 1.00 88.38 178 LEU A O 1
ATOM 1413 N N . MET A 1 179 ? 0.996 4.036 -31.046 1.00 90.62 179 MET A N 1
ATOM 1414 C CA . MET A 1 179 ? 2.140 3.962 -31.941 1.00 90.62 179 MET A CA 1
ATOM 1415 C C . MET A 1 179 ? 2.920 2.669 -31.717 1.00 90.62 179 MET A C 1
ATOM 1417 O O . MET A 1 179 ? 3.117 2.236 -30.583 1.00 90.62 179 MET A O 1
ATOM 1421 N N . TYR A 1 180 ? 3.433 2.088 -32.797 1.00 88.25 180 TYR A N 1
ATOM 1422 C CA . TYR A 1 180 ? 4.368 0.967 -32.760 1.00 88.25 180 TYR A CA 1
ATOM 1423 C C . TYR A 1 180 ? 5.628 1.290 -33.559 1.00 88.25 180 TYR A C 1
ATOM 1425 O O . TYR A 1 180 ? 5.643 2.185 -34.408 1.00 88.25 180 TYR A O 1
ATOM 1433 N N . TYR A 1 181 ? 6.700 0.561 -33.263 1.00 87.94 181 TYR A N 1
ATOM 1434 C CA . TYR A 1 181 ? 7.919 0.609 -34.056 1.00 87.94 181 TYR A CA 1
ATOM 1435 C C . TYR A 1 181 ? 7.806 -0.414 -35.183 1.00 87.94 181 TYR A C 1
ATOM 1437 O O . TYR A 1 181 ? 7.710 -1.611 -34.918 1.00 87.94 181 TYR A O 1
ATOM 1445 N N . ASP A 1 182 ? 7.794 0.061 -36.425 1.00 88.50 182 ASP A N 1
ATOM 1446 C CA . ASP A 1 182 ? 7.720 -0.804 -37.598 1.00 88.50 182 ASP A CA 1
ATOM 1447 C C . ASP A 1 182 ? 9.047 -1.551 -37.770 1.00 88.50 182 ASP A C 1
ATOM 1449 O O . ASP A 1 182 ? 10.112 -0.945 -37.891 1.00 88.50 182 ASP A O 1
ATOM 1453 N N . VAL A 1 183 ? 8.980 -2.876 -37.726 1.00 85.06 183 VAL A N 1
ATOM 1454 C CA . VAL A 1 183 ? 10.130 -3.781 -37.847 1.00 85.06 183 VAL A CA 1
ATOM 1455 C C . VAL A 1 183 ? 9.989 -4.717 -39.042 1.00 85.06 183 VAL A C 1
ATOM 1457 O O . VAL A 1 183 ? 10.750 -5.679 -39.165 1.00 85.06 183 VAL A O 1
ATOM 1460 N N . ASP A 1 184 ? 9.020 -4.445 -39.917 1.00 84.88 184 ASP A N 1
ATOM 1461 C CA . ASP A 1 184 ? 8.790 -5.238 -41.109 1.00 84.88 184 ASP A CA 1
ATOM 1462 C C . ASP A 1 184 ? 9.869 -4.922 -42.142 1.00 84.88 184 ASP A C 1
ATOM 1464 O O . ASP A 1 184 ? 9.979 -3.812 -42.675 1.00 84.88 184 ASP A O 1
ATOM 1468 N N . LEU A 1 185 ? 10.682 -5.936 -42.434 1.00 86.88 185 LEU A N 1
ATOM 1469 C CA . LEU A 1 185 ? 11.790 -5.832 -43.373 1.00 86.88 185 LEU A CA 1
ATOM 1470 C C . LEU A 1 185 ? 11.282 -5.402 -44.758 1.00 86.88 185 LEU A C 1
ATOM 1472 O O . LEU A 1 185 ? 10.503 -6.116 -45.394 1.00 86.88 185 LEU A O 1
ATOM 1476 N N . GLY A 1 186 ? 11.765 -4.261 -45.256 1.00 86.88 186 GLY A N 1
ATOM 1477 C CA . GLY A 1 186 ? 11.361 -3.712 -46.552 1.00 86.88 186 GLY A CA 1
ATOM 1478 C C . GLY A 1 186 ? 10.085 -2.865 -46.523 1.00 86.88 186 GLY A C 1
ATOM 1479 O O . GLY A 1 186 ? 9.621 -2.436 -47.587 1.00 86.88 186 GLY A O 1
ATOM 1480 N N . SER A 1 187 ? 9.526 -2.585 -45.343 1.00 90.19 187 SER A N 1
ATOM 1481 C CA . SER A 1 187 ? 8.467 -1.589 -45.194 1.00 90.19 187 SER A CA 1
ATOM 1482 C C . SER A 1 187 ? 8.961 -0.191 -45.588 1.00 90.19 187 SER A C 1
ATOM 1484 O O . SER A 1 187 ? 10.109 0.192 -45.361 1.00 90.19 187 SER A O 1
ATOM 1486 N N . LYS A 1 188 ? 8.064 0.642 -46.138 1.00 90.44 188 LYS A N 1
ATOM 1487 C CA . LYS A 1 188 ? 8.362 2.065 -46.418 1.00 90.44 188 LYS A CA 1
ATOM 1488 C C . LYS A 1 188 ? 8.685 2.852 -45.149 1.00 90.44 188 LYS A C 1
ATOM 1490 O O . LYS A 1 188 ? 9.266 3.938 -45.225 1.00 90.44 188 LYS A O 1
ATOM 1495 N N . THR A 1 189 ? 8.254 2.331 -44.011 1.00 89.81 189 THR A N 1
ATOM 1496 C CA . THR A 1 189 ? 8.377 2.951 -42.702 1.00 89.81 189 THR A CA 1
ATOM 1497 C C . THR A 1 189 ? 9.197 2.107 -41.729 1.00 89.81 189 THR A C 1
ATOM 1499 O O . THR A 1 189 ? 9.154 2.381 -40.533 1.00 89.81 189 THR A O 1
ATOM 1502 N N . GLU A 1 190 ? 9.995 1.161 -42.243 1.00 89.38 190 GLU A N 1
ATOM 1503 C CA . GLU A 1 190 ? 10.902 0.315 -41.462 1.00 89.38 190 GLU A CA 1
ATOM 1504 C C . GLU A 1 190 ? 11.758 1.159 -40.499 1.00 89.38 190 GLU A C 1
ATOM 1506 O O . GLU A 1 190 ? 12.347 2.182 -40.871 1.00 89.38 190 GLU A O 1
ATOM 1511 N N . PHE A 1 191 ? 11.788 0.736 -39.237 1.00 86.44 191 PHE A N 1
ATOM 1512 C CA . PHE A 1 191 ? 12.453 1.381 -38.106 1.00 86.44 191 PHE A CA 1
ATOM 1513 C C . PHE A 1 191 ? 11.973 2.810 -37.804 1.00 86.44 191 PHE A C 1
ATOM 1515 O O . PHE A 1 191 ? 12.731 3.660 -37.317 1.00 86.44 191 PHE A O 1
ATOM 1522 N N . ARG A 1 192 ? 10.691 3.090 -38.063 1.00 89.44 192 ARG A N 1
ATOM 1523 C CA . ARG A 1 192 ? 10.016 4.340 -37.682 1.00 89.44 192 ARG A CA 1
ATOM 1524 C C . ARG A 1 192 ? 8.785 4.060 -36.824 1.00 89.44 192 ARG A C 1
ATOM 1526 O O . ARG A 1 192 ? 8.163 3.006 -36.922 1.00 89.44 192 ARG A O 1
ATOM 1533 N N . LEU A 1 193 ? 8.442 5.036 -35.985 1.00 91.06 193 LEU A N 1
ATOM 1534 C CA . LEU A 1 193 ? 7.183 5.056 -35.243 1.00 91.06 193 LEU A CA 1
ATOM 1535 C C . LEU A 1 193 ? 6.025 5.313 -36.208 1.00 91.06 193 LEU A C 1
ATOM 1537 O O . LEU A 1 193 ? 6.033 6.323 -36.912 1.00 91.06 193 LEU A O 1
ATOM 1541 N N . ASN A 1 194 ? 5.028 4.433 -36.200 1.00 92.12 194 ASN A N 1
ATOM 1542 C CA . ASN A 1 194 ? 3.805 4.568 -36.987 1.00 92.12 194 ASN A CA 1
ATOM 1543 C C . ASN A 1 194 ? 2.580 4.239 -36.135 1.00 92.12 194 ASN A C 1
ATOM 1545 O O . ASN A 1 194 ? 2.702 3.486 -35.168 1.00 92.12 194 ASN A O 1
ATOM 1549 N N . PRO A 1 195 ? 1.402 4.771 -36.487 1.00 91.12 195 PRO A N 1
ATOM 1550 C CA . PRO A 1 195 ? 0.162 4.360 -35.851 1.00 91.12 195 PRO A CA 1
ATOM 1551 C C . PRO A 1 195 ? -0.109 2.876 -36.115 1.00 91.12 195 PRO A C 1
ATOM 1553 O O . PRO A 1 195 ? 0.028 2.417 -37.251 1.00 91.12 195 PRO A O 1
ATOM 1556 N N . VAL A 1 196 ? -0.520 2.141 -35.081 1.00 88.44 196 VAL A N 1
ATOM 1557 C CA . VAL A 1 196 ? -0.948 0.737 -35.195 1.00 88.44 196 VAL A CA 1
ATOM 1558 C C . VAL A 1 196 ? -2.086 0.638 -36.225 1.00 88.44 196 VAL A C 1
ATOM 1560 O O . VAL A 1 196 ? -3.006 1.450 -36.167 1.00 88.44 196 VAL A O 1
ATOM 1563 N N . PRO A 1 197 ? -2.044 -0.270 -37.214 1.00 88.00 197 PRO A N 1
ATOM 1564 C CA . PRO A 1 197 ? -3.129 -0.404 -38.190 1.00 88.00 197 PRO A CA 1
ATOM 1565 C C . PRO A 1 197 ? -4.483 -0.685 -37.522 1.00 88.00 197 PRO A C 1
ATOM 1567 O O . PRO A 1 197 ? -4.531 -1.369 -36.506 1.00 88.00 197 PRO A O 1
ATOM 1570 N N . ASP A 1 198 ? -5.582 -0.172 -38.088 1.00 85.25 198 ASP A N 1
ATOM 1571 C CA . ASP A 1 198 ? -6.928 -0.338 -37.499 1.00 85.25 198 ASP A CA 1
ATOM 1572 C C . ASP A 1 198 ? -7.417 -1.801 -37.543 1.00 85.25 198 ASP A C 1
ATOM 1574 O O . ASP A 1 198 ? -8.353 -2.173 -36.843 1.00 85.25 198 ASP A O 1
ATOM 1578 N N . ASP A 1 199 ? -6.797 -2.629 -38.385 1.00 87.00 199 ASP A N 1
ATOM 1579 C CA . ASP A 1 199 ? -7.050 -4.061 -38.546 1.00 87.00 199 ASP A CA 1
ATOM 1580 C C . ASP A 1 199 ? -6.022 -4.947 -37.816 1.00 87.00 199 ASP A C 1
ATOM 1582 O O . ASP A 1 199 ? -6.037 -6.170 -37.972 1.00 87.00 199 ASP A O 1
ATOM 1586 N N . ALA A 1 200 ? -5.124 -4.352 -37.025 1.00 85.06 200 ALA A N 1
ATOM 1587 C CA . ALA A 1 200 ? -4.137 -5.081 -36.239 1.00 85.06 200 ALA A CA 1
ATOM 1588 C C . ALA A 1 200 ? -4.665 -5.448 -34.843 1.00 85.06 200 ALA A C 1
ATOM 1590 O O . ALA A 1 200 ? -5.466 -4.737 -34.245 1.00 85.06 200 ALA A O 1
ATOM 1591 N N . MET A 1 201 ? -4.148 -6.551 -34.298 1.00 83.94 201 MET A N 1
ATOM 1592 C CA . MET A 1 201 ? -4.419 -7.024 -32.939 1.00 83.94 201 MET A CA 1
ATOM 1593 C C . MET A 1 201 ? -3.116 -7.028 -32.136 1.00 83.94 201 MET A C 1
ATOM 1595 O O . MET A 1 201 ? -2.094 -7.525 -32.620 1.00 83.94 201 MET A O 1
ATOM 1599 N N . LEU A 1 202 ? -3.147 -6.521 -30.901 1.00 83.50 202 LEU A N 1
ATOM 1600 C CA . LEU A 1 202 ? -2.036 -6.689 -29.966 1.00 83.50 202 LEU A CA 1
ATOM 1601 C C . LEU A 1 202 ? -2.165 -8.017 -29.225 1.00 83.50 202 LEU A C 1
ATOM 1603 O O . LEU A 1 202 ? -3.205 -8.352 -28.665 1.00 83.50 202 LEU A O 1
ATOM 1607 N N . TYR A 1 203 ? -1.070 -8.769 -29.200 1.00 84.62 203 TYR A N 1
ATOM 1608 C CA . TYR A 1 203 ? -1.022 -10.086 -28.585 1.00 84.62 203 TYR A CA 1
ATOM 1609 C C . TYR A 1 203 ? 0.198 -10.209 -27.685 1.00 84.62 203 TYR A C 1
ATOM 1611 O O . TYR A 1 203 ? 1.336 -10.030 -28.128 1.00 84.62 203 TYR A O 1
ATOM 1619 N N . VAL A 1 204 ? -0.038 -10.555 -26.422 1.00 81.69 204 VAL A N 1
ATOM 1620 C CA . VAL A 1 204 ? 1.034 -10.931 -25.503 1.00 81.69 204 VAL A CA 1
ATOM 1621 C C . VAL A 1 204 ? 1.228 -12.441 -25.617 1.00 81.69 204 VAL A C 1
ATOM 1623 O O . VAL A 1 204 ? 0.294 -13.202 -25.348 1.00 81.69 204 VAL A O 1
ATOM 1626 N N . PRO A 1 205 ? 2.424 -12.910 -26.011 1.00 82.25 205 PRO A N 1
ATOM 1627 C CA . PRO A 1 205 ? 2.654 -14.331 -26.192 1.00 82.25 205 PRO A CA 1
ATOM 1628 C C . PRO A 1 205 ? 2.609 -15.086 -24.860 1.00 82.25 205 PRO A C 1
ATOM 1630 O O . PRO A 1 205 ? 2.846 -14.519 -23.793 1.00 82.25 205 PRO A O 1
ATOM 1633 N N . ALA A 1 206 ? 2.357 -16.395 -24.931 1.00 85.06 206 ALA A N 1
ATOM 1634 C CA . ALA A 1 206 ? 2.402 -17.271 -23.766 1.00 85.06 206 ALA A CA 1
ATOM 1635 C C . ALA A 1 206 ? 3.811 -17.268 -23.154 1.00 85.06 206 ALA A C 1
ATOM 1637 O O . ALA A 1 206 ? 4.806 -17.537 -23.837 1.00 85.06 206 ALA A O 1
ATOM 1638 N N . VAL A 1 207 ? 3.907 -16.941 -21.866 1.00 79.62 207 VAL A N 1
ATOM 1639 C CA . VAL A 1 207 ? 5.181 -16.772 -21.157 1.00 79.62 207 VAL A CA 1
ATOM 1640 C C . VAL A 1 207 ? 5.029 -17.240 -19.709 1.00 79.62 207 VAL A C 1
ATOM 1642 O O . VAL A 1 207 ? 4.019 -16.975 -19.063 1.00 79.62 207 VAL A O 1
ATOM 1645 N N . LEU A 1 208 ? 6.038 -17.958 -19.195 1.00 72.81 208 LEU A N 1
ATOM 1646 C CA . LEU A 1 208 ? 6.090 -18.466 -17.812 1.00 72.81 208 LEU A CA 1
ATOM 1647 C C . LEU A 1 208 ? 4.838 -19.261 -17.381 1.00 72.81 208 LEU A C 1
ATOM 1649 O O . LEU A 1 208 ? 4.363 -19.135 -16.256 1.00 72.81 208 LEU A O 1
ATOM 1653 N N . GLY A 1 209 ? 4.287 -20.078 -18.285 1.00 73.06 209 GLY A N 1
ATOM 1654 C CA . GLY A 1 209 ? 3.107 -20.907 -18.005 1.00 73.06 209 GLY A CA 1
ATOM 1655 C C . GLY A 1 209 ? 1.775 -20.150 -18.000 1.00 73.06 209 GLY A C 1
ATOM 1656 O O . GLY A 1 209 ? 0.748 -20.760 -17.720 1.00 73.06 209 GLY A O 1
ATOM 1657 N N . ARG A 1 210 ? 1.772 -18.851 -18.329 1.00 79.31 210 ARG A N 1
ATOM 1658 C CA . ARG A 1 210 ? 0.550 -18.106 -18.654 1.00 79.31 210 ARG A CA 1
ATOM 1659 C C . ARG A 1 210 ? 0.227 -18.288 -20.129 1.00 79.31 210 ARG A C 1
ATOM 1661 O O . ARG A 1 210 ? 1.124 -18.186 -20.970 1.00 79.31 210 ARG A O 1
ATOM 1668 N N . GLU A 1 211 ? -1.039 -18.555 -20.429 1.00 86.00 211 GLU A N 1
ATOM 1669 C CA . GLU A 1 211 ? -1.524 -18.573 -21.807 1.00 86.00 211 GLU A CA 1
ATOM 1670 C C . GLU A 1 211 ? -1.378 -17.184 -22.432 1.00 86.00 211 GLU A C 1
ATOM 1672 O O . GLU A 1 211 ? -1.395 -16.162 -21.739 1.00 86.00 211 GLU A O 1
ATOM 1677 N N . GLY A 1 212 ? -1.164 -17.160 -23.746 1.00 85.31 212 GLY A N 1
ATOM 1678 C CA . GLY A 1 212 ? -1.133 -15.901 -24.472 1.00 85.31 212 GLY A CA 1
ATOM 1679 C C . GLY A 1 212 ? -2.525 -15.289 -24.501 1.00 85.31 212 GLY A C 1
ATOM 1680 O O . GLY A 1 212 ? -3.527 -16.005 -24.486 1.00 85.31 212 GLY A O 1
ATOM 1681 N N . TRP A 1 213 ? -2.580 -13.966 -24.519 1.00 85.62 213 TRP A N 1
ATOM 1682 C CA . TRP A 1 213 ? -3.837 -13.238 -24.447 1.00 85.62 213 TRP A CA 1
ATOM 1683 C C . TRP A 1 213 ? -3.827 -12.051 -25.405 1.00 85.62 213 TRP A C 1
ATOM 1685 O O . TRP A 1 213 ? -2.787 -11.442 -25.679 1.00 85.62 213 TRP A O 1
ATOM 1695 N N . GLU A 1 214 ? -5.004 -11.778 -25.953 1.00 86.94 214 GLU A N 1
ATOM 1696 C CA . GLU A 1 214 ? -5.282 -10.608 -26.775 1.00 86.94 214 GLU A CA 1
ATOM 1697 C C . GLU A 1 214 ? -5.478 -9.393 -25.871 1.00 86.94 214 GLU A C 1
ATOM 1699 O O . GLU A 1 214 ? -6.278 -9.437 -24.936 1.00 86.94 214 GLU A O 1
ATOM 1704 N N . VAL A 1 215 ? -4.737 -8.325 -26.158 1.00 81.38 215 VAL A N 1
ATOM 1705 C CA . VAL A 1 215 ? -4.790 -7.073 -25.402 1.00 81.38 215 VAL A CA 1
ATOM 1706 C C . VAL A 1 215 ? -5.916 -6.210 -25.957 1.00 81.38 215 VAL A C 1
ATOM 1708 O O . VAL A 1 215 ? -5.955 -5.972 -27.165 1.00 81.38 215 VAL A O 1
ATOM 1711 N N . GLN A 1 216 ? -6.814 -5.732 -25.093 1.00 78.69 216 GLN A N 1
ATOM 1712 C CA . GLN A 1 216 ? -7.913 -4.865 -25.517 1.00 78.69 216 GLN A CA 1
ATOM 1713 C C . GLN A 1 216 ? -7.417 -3.441 -25.772 1.00 78.69 216 GLN A C 1
ATOM 1715 O O . GLN A 1 216 ? -6.419 -3.004 -25.197 1.00 78.69 216 GLN A O 1
ATOM 1720 N N . GLU A 1 217 ? -8.139 -2.688 -26.606 1.00 74.31 217 GLU A N 1
ATOM 1721 C CA . GLU A 1 217 ? -7.762 -1.306 -26.934 1.00 74.31 217 GLU A CA 1
ATOM 1722 C C . GLU A 1 217 ? -7.659 -0.388 -25.708 1.00 74.31 217 GLU A C 1
ATOM 1724 O O . GLU A 1 217 ? -6.790 0.482 -25.606 1.00 74.31 217 GLU A O 1
ATOM 1729 N N . GLU A 1 218 ? -8.526 -0.648 -24.741 1.00 72.25 218 GLU A N 1
ATOM 1730 C CA . GLU A 1 218 ? -8.622 0.071 -23.478 1.00 72.25 218 GLU A CA 1
ATOM 1731 C C . GLU A 1 218 ? -7.394 -0.159 -22.573 1.00 72.25 218 GLU A C 1
ATOM 1733 O O . GLU A 1 218 ? -7.059 0.706 -21.762 1.00 72.25 218 GLU A O 1
ATOM 1738 N N . ASP A 1 219 ? -6.679 -1.280 -22.739 1.00 72.19 219 ASP A N 1
ATOM 1739 C CA . ASP A 1 219 ? -5.578 -1.691 -21.855 1.00 72.19 219 ASP A CA 1
ATOM 1740 C C . ASP A 1 219 ? -4.260 -0.945 -22.132 1.00 72.19 219 ASP A C 1
ATOM 1742 O O . ASP A 1 219 ? -3.367 -0.925 -21.282 1.00 72.19 219 ASP A O 1
ATOM 1746 N N . TYR A 1 220 ? -4.110 -0.329 -23.311 1.00 73.31 220 TYR A N 1
ATOM 1747 C CA . TYR A 1 220 ? -2.875 0.353 -23.721 1.00 73.31 220 TYR A CA 1
ATOM 1748 C C . TYR A 1 220 ? -2.980 1.882 -23.744 1.00 73.31 220 TYR A C 1
ATOM 1750 O O . TYR A 1 220 ? -2.222 2.558 -24.440 1.00 73.31 220 TYR A O 1
ATOM 1758 N N . ASP A 1 221 ? -3.922 2.479 -23.013 1.00 77.38 221 ASP A N 1
ATOM 1759 C CA . ASP A 1 221 ? -3.917 3.930 -22.784 1.00 77.38 221 ASP A CA 1
ATOM 1760 C C . ASP A 1 221 ? -2.996 4.307 -21.634 1.00 77.38 221 ASP A C 1
ATOM 1762 O O . ASP A 1 221 ? -1.918 4.879 -21.824 1.00 77.38 221 ASP A O 1
ATOM 1766 N N . PHE A 1 222 ? -3.383 3.884 -20.441 1.00 83.00 222 PHE A N 1
ATOM 1767 C CA . PHE A 1 222 ? -2.618 4.105 -19.237 1.00 83.00 222 PHE A CA 1
ATOM 1768 C C . PHE A 1 222 ? -2.896 2.981 -18.252 1.00 83.00 222 PHE A C 1
ATOM 1770 O O . PHE A 1 222 ? -4.037 2.760 -17.846 1.00 83.00 222 PHE A O 1
ATOM 1777 N N . ILE A 1 223 ? -1.837 2.302 -17.827 1.00 83.75 223 ILE A N 1
ATOM 1778 C CA . ILE A 1 223 ? -1.917 1.349 -16.729 1.00 83.75 223 ILE A CA 1
ATOM 1779 C C . ILE A 1 223 ? -1.530 2.113 -15.475 1.00 83.75 223 ILE A C 1
ATOM 1781 O O . ILE A 1 223 ? -0.394 2.569 -15.340 1.00 83.75 223 ILE A O 1
ATOM 1785 N N . LYS A 1 224 ? -2.484 2.259 -14.555 1.00 84.25 224 LYS A N 1
ATOM 1786 C CA . LYS A 1 224 ? -2.232 2.894 -13.259 1.00 84.25 224 LYS A CA 1
ATOM 1787 C C . LYS A 1 224 ? -1.127 2.147 -12.509 1.00 84.25 224 LYS A C 1
ATOM 1789 O O . LYS A 1 224 ? -1.055 0.923 -12.647 1.00 84.25 224 LYS A O 1
ATOM 1794 N N . PRO A 1 225 ? -0.304 2.844 -11.710 1.00 84.31 225 PRO A N 1
ATOM 1795 C CA . PRO A 1 225 ? 0.606 2.194 -10.776 1.00 84.31 225 PRO A CA 1
ATOM 1796 C C . PRO A 1 225 ? -0.115 1.147 -9.924 1.00 84.31 225 PRO A C 1
ATOM 1798 O O . PRO A 1 225 ? -1.315 1.263 -9.660 1.00 84.31 225 PRO A O 1
ATOM 1801 N N . VAL A 1 226 ? 0.608 0.118 -9.483 1.00 83.50 226 VAL A N 1
ATOM 1802 C CA . VAL A 1 226 ? 0.066 -0.805 -8.489 1.00 83.50 226 VAL A CA 1
ATOM 1803 C C . VAL A 1 226 ? -0.088 -0.050 -7.172 1.00 83.50 226 VAL A C 1
ATOM 1805 O O . VAL A 1 226 ? 0.873 0.442 -6.589 1.00 83.50 226 VAL A O 1
ATOM 1808 N N . GLU A 1 227 ? -1.328 0.058 -6.720 1.00 82.38 227 GLU A N 1
ATOM 1809 C CA . GLU A 1 227 ? -1.680 0.730 -5.479 1.00 82.38 227 GLU A CA 1
ATOM 1810 C C . GLU A 1 227 ? -2.116 -0.291 -4.431 1.00 82.38 227 GLU A C 1
ATOM 1812 O O . GLU A 1 227 ? -2.266 -1.487 -4.690 1.00 82.38 227 GLU A O 1
ATOM 1817 N N . SER A 1 228 ? -2.296 0.194 -3.210 1.00 86.75 228 SER A N 1
ATOM 1818 C CA . SER A 1 228 ? -2.735 -0.647 -2.101 1.00 86.75 228 SER A CA 1
ATOM 1819 C C . SER A 1 228 ? -4.203 -1.000 -2.258 1.00 86.75 228 SER A C 1
ATOM 1821 O O . SER A 1 228 ? -5.036 -0.126 -2.499 1.00 86.75 228 SER A O 1
ATOM 1823 N N . GLU A 1 229 ? -4.533 -2.271 -2.075 1.00 87.25 229 GLU A N 1
ATOM 1824 C CA . GLU A 1 229 ? -5.928 -2.693 -2.057 1.00 87.25 229 GLU A CA 1
ATOM 1825 C C . GLU A 1 229 ? -6.555 -2.320 -0.713 1.00 87.25 229 GLU A C 1
ATOM 1827 O O . GLU A 1 229 ? -5.938 -2.508 0.336 1.00 87.25 229 GLU A O 1
ATOM 1832 N N . VAL A 1 230 ? -7.783 -1.801 -0.740 1.00 89.38 230 VAL A N 1
ATOM 1833 C CA . VAL A 1 230 ? -8.529 -1.405 0.458 1.00 89.38 230 VAL A CA 1
ATOM 1834 C C . VAL A 1 230 ? -9.800 -2.237 0.554 1.00 89.38 230 VAL A C 1
ATOM 1836 O O . VAL A 1 230 ? -10.662 -2.176 -0.321 1.00 89.38 230 VAL A O 1
ATOM 1839 N N . VAL A 1 231 ? -9.939 -2.986 1.644 1.00 92.50 231 VAL A N 1
ATOM 1840 C CA . VAL A 1 231 ? -11.111 -3.819 1.922 1.00 92.50 231 VAL A CA 1
ATOM 1841 C C . VAL A 1 231 ? -11.881 -3.237 3.100 1.00 92.50 231 VAL A C 1
ATOM 1843 O O . VAL A 1 231 ? -11.320 -2.994 4.170 1.00 92.50 231 VAL A O 1
ATOM 1846 N N . TYR A 1 232 ? -13.185 -3.045 2.912 1.00 94.38 232 TYR A N 1
ATOM 1847 C CA . TYR A 1 232 ? -14.107 -2.621 3.961 1.00 94.38 232 TYR A CA 1
ATOM 1848 C C . TYR A 1 232 ? -14.904 -3.820 4.465 1.00 94.38 232 TYR A C 1
ATOM 1850 O O . TYR A 1 232 ? -15.566 -4.506 3.687 1.00 94.38 232 TYR A O 1
ATOM 1858 N N . THR A 1 233 ? -14.885 -4.039 5.776 1.00 95.12 233 THR A N 1
ATOM 1859 C CA . THR A 1 233 ? -15.589 -5.150 6.421 1.00 95.12 233 THR A CA 1
ATOM 1860 C C . THR A 1 233 ? -16.601 -4.617 7.422 1.00 95.12 233 THR A C 1
ATOM 1862 O O . THR A 1 233 ? -16.268 -3.789 8.274 1.00 95.12 233 THR A O 1
ATOM 1865 N N . TYR A 1 234 ? -17.825 -5.138 7.348 1.00 96.19 234 TYR A N 1
ATOM 1866 C CA . TYR A 1 234 ? -18.890 -4.904 8.318 1.00 96.19 234 TYR A CA 1
ATOM 1867 C C . TYR A 1 234 ? -19.349 -6.250 8.871 1.00 96.19 234 TYR A C 1
ATOM 1869 O O . TYR A 1 234 ? -19.801 -7.111 8.120 1.00 96.19 234 TYR A O 1
ATOM 1877 N N . GLU A 1 235 ? -19.238 -6.431 10.181 1.00 94.69 235 GLU A N 1
ATOM 1878 C CA . GLU A 1 235 ? -19.556 -7.685 10.858 1.00 94.69 235 GLU A CA 1
ATOM 1879 C C . GLU A 1 235 ? -20.626 -7.462 11.922 1.00 94.69 235 GLU A C 1
ATOM 1881 O O . GLU A 1 235 ? -20.562 -6.521 12.722 1.00 94.69 235 GLU A O 1
ATOM 1886 N N . PHE A 1 236 ? -21.589 -8.377 11.957 1.00 95.06 236 PHE A N 1
ATOM 1887 C CA . PHE A 1 236 ? -22.484 -8.573 13.084 1.00 95.06 236 PHE A CA 1
ATOM 1888 C C . PHE A 1 236 ? -22.224 -9.960 13.647 1.00 95.06 236 PHE A C 1
ATOM 1890 O O . PHE A 1 236 ? -22.237 -10.931 12.899 1.00 95.06 236 PHE A O 1
ATOM 1897 N N . GLY A 1 237 ? -22.007 -10.037 14.954 1.00 92.88 237 GLY A N 1
ATOM 1898 C CA . GLY A 1 237 ? -21.827 -11.303 15.638 1.00 92.88 237 GLY A CA 1
ATOM 1899 C C . GLY A 1 237 ? -22.629 -11.379 16.923 1.00 92.88 237 GLY A C 1
ATOM 1900 O O . GLY A 1 237 ? -22.888 -10.372 17.588 1.00 92.88 237 GLY A O 1
ATOM 1901 N N . TYR A 1 238 ? -22.975 -12.597 17.301 1.00 93.31 238 TYR A N 1
ATOM 1902 C CA . TYR A 1 238 ? -23.609 -12.925 18.564 1.00 93.31 238 TYR A CA 1
ATOM 1903 C C . TYR A 1 238 ? -22.882 -14.099 19.211 1.00 93.31 238 TYR A C 1
ATOM 1905 O O . TYR A 1 238 ? -22.453 -15.036 18.547 1.00 93.31 238 TYR A O 1
ATOM 1913 N N . SER A 1 239 ? -22.737 -14.053 20.530 1.00 92.19 239 SER A N 1
ATOM 1914 C CA . SER A 1 239 ? -22.259 -15.174 21.328 1.00 92.19 239 SER A CA 1
ATOM 1915 C C . SER A 1 239 ? -23.055 -15.229 22.615 1.00 92.19 239 SER A C 1
ATOM 1917 O O . SER A 1 239 ? -23.066 -14.257 23.377 1.00 92.19 239 SER A O 1
ATOM 1919 N N . GLY A 1 240 ? -23.715 -16.356 22.871 1.00 88.88 240 GLY A N 1
ATOM 1920 C CA . GLY A 1 240 ? -24.375 -16.543 24.150 1.00 88.88 240 GLY A CA 1
ATOM 1921 C C . GLY A 1 240 ? -25.140 -17.836 24.348 1.00 88.88 240 GLY A C 1
ATOM 1922 O O . GLY A 1 240 ? -25.191 -18.694 23.467 1.00 88.88 240 GLY A O 1
ATOM 1923 N N . ILE A 1 241 ? -25.669 -18.002 25.560 1.00 84.88 241 ILE A N 1
ATOM 1924 C CA . ILE A 1 241 ? -26.456 -19.174 25.962 1.00 84.88 241 ILE A CA 1
ATOM 1925 C C . ILE A 1 241 ? -27.920 -18.947 25.570 1.00 84.88 241 ILE A C 1
ATOM 1927 O O . ILE A 1 241 ? -28.537 -17.977 26.006 1.00 84.88 241 ILE A O 1
ATOM 1931 N N . VAL A 1 242 ? -28.472 -19.855 24.762 1.00 80.94 242 VAL A N 1
ATOM 1932 C CA . VAL A 1 242 ? -29.838 -19.756 24.206 1.00 80.94 242 VAL A CA 1
ATOM 1933 C C . VAL A 1 242 ? -30.794 -20.770 24.850 1.00 80.94 242 VAL A C 1
ATOM 1935 O O . VAL A 1 242 ? -32.008 -20.586 24.829 1.00 80.94 242 VAL A O 1
ATOM 1938 N N . ALA A 1 243 ? -30.252 -21.832 25.453 1.00 75.50 243 ALA A N 1
ATOM 1939 C CA . ALA A 1 243 ? -30.975 -22.834 26.236 1.00 75.50 243 ALA A CA 1
ATOM 1940 C C . ALA A 1 243 ? -30.021 -23.499 27.242 1.00 75.50 243 ALA A C 1
ATOM 1942 O O . ALA A 1 243 ? -28.803 -23.365 27.106 1.00 75.50 243 ALA A O 1
ATOM 1943 N N . ASP A 1 244 ? -30.547 -24.243 28.221 1.00 76.75 244 ASP A N 1
ATOM 1944 C CA . ASP A 1 244 ? -29.727 -24.976 29.194 1.00 76.75 244 ASP A CA 1
ATOM 1945 C C . ASP A 1 244 ? -28.685 -25.851 28.474 1.00 76.75 244 ASP A C 1
ATOM 1947 O O . ASP A 1 244 ? -29.016 -26.834 27.810 1.00 76.75 244 ASP A O 1
ATOM 1951 N N . LYS A 1 245 ? -27.408 -25.468 28.616 1.00 71.88 245 LYS A N 1
ATOM 1952 C CA . LYS A 1 245 ? -26.215 -26.073 27.984 1.00 71.88 245 LYS A CA 1
ATOM 1953 C C . LYS A 1 245 ? -26.031 -25.838 26.478 1.00 71.88 245 LYS A C 1
ATOM 1955 O O . LYS A 1 245 ? -25.124 -26.436 25.901 1.00 71.88 245 LYS A O 1
ATOM 1960 N N . PHE A 1 246 ? -26.809 -24.964 25.840 1.00 78.00 246 PHE A N 1
ATOM 1961 C CA . PHE A 1 246 ? -26.648 -24.647 24.419 1.00 78.00 246 PHE A CA 1
ATOM 1962 C C . PHE A 1 246 ? -26.128 -23.222 24.215 1.00 78.00 246 PHE A C 1
ATOM 1964 O O . PHE A 1 246 ? -26.834 -22.245 24.474 1.00 78.00 246 PHE A O 1
ATOM 1971 N N . ARG A 1 247 ? -24.883 -23.111 23.736 1.00 83.69 247 ARG A N 1
ATOM 1972 C CA . ARG A 1 247 ? -24.257 -21.843 23.349 1.00 83.69 247 ARG A CA 1
ATOM 1973 C C . ARG A 1 247 ? -24.322 -21.689 21.835 1.00 83.69 247 ARG A C 1
ATOM 1975 O O . ARG A 1 247 ? -23.833 -22.555 21.116 1.00 83.69 247 ARG A O 1
ATOM 1982 N N . ALA A 1 248 ? -24.887 -20.585 21.367 1.00 80.62 248 ALA A N 1
ATOM 1983 C CA . ALA A 1 248 ? -24.834 -20.197 19.968 1.00 80.62 248 ALA A CA 1
ATOM 1984 C C . ALA A 1 248 ? -23.738 -19.152 19.752 1.00 80.62 248 ALA A C 1
ATOM 1986 O O . ALA A 1 248 ? -23.474 -18.312 20.617 1.00 80.62 248 ALA A O 1
ATOM 1987 N N . TYR A 1 249 ? -23.108 -19.233 18.587 1.00 80.88 249 TYR A N 1
ATOM 1988 C CA . TYR A 1 249 ? -22.162 -18.259 18.072 1.00 80.88 249 TYR A CA 1
ATOM 1989 C C . TYR A 1 249 ? -22.388 -18.143 16.566 1.00 80.88 249 TYR A C 1
ATOM 1991 O O . TYR A 1 249 ? -22.532 -19.164 15.892 1.00 80.88 249 TYR A O 1
ATOM 1999 N N . PHE A 1 250 ? -22.460 -16.922 16.055 1.00 72.50 250 PHE A N 1
ATOM 2000 C CA . PHE A 1 250 ? -22.416 -16.617 14.627 1.00 72.50 250 PHE A CA 1
ATOM 2001 C C . PHE A 1 250 ? -21.938 -15.183 14.429 1.00 72.50 250 PHE A C 1
ATOM 2003 O O . PHE A 1 250 ? -21.998 -14.407 15.415 1.00 72.50 250 PHE A O 1
#